Protein AF-A0A368QJ86-F1 (afdb_monomer)

Mean predicted aligned error: 19.95 Å

Radius of gyration: 38.9 Å; Cα contacts (8 Å, |Δi|>4): 236; chains: 1; bounding box: 86×41×150 Å

Sequence (289 aa):
METPPAAAPAPLPPPARPSTPSYTVECIFRDFTCRRAALIRALTTDEKAFSRKYNAGTESLYLYGNSDGNWELRPPKLLMPPGQPDPRMFGIKLVRGNMKHPKWLAYIATHCDAWLIRISFFLGANLGTQARSPIIKLATLARVGPLSWAATPAAPVPRPPAALRCLLLPRQHLSALINSLQTVHEAFVASDTYHRICHLEKMNVEIEDEDEGCGTEPTVCASCGNHYRRNGFWICCDECDRWFHGKCVKVTAAQAEHIGHYECPECCSDKKGHDYNVDPLLSVLYKRY

Nearest PDB structures (foldseek):
  5yc4-assembly1_A  TM=8.972E-01  e=1.045E-05  Arabidopsis thaliana
  1we9-assembly1_A  TM=7.773E-01  e=2.259E-05  Arabidopsis thaliana
  3kqi-assembly1_A  TM=7.789E-01  e=1.127E-03  Homo sapiens
  1wep-assembly1_A  TM=6.926E-01  e=8.099E-04  Mus musculus
  8f8z-assembly2_B  TM=8.605E-01  e=2.601E-02  Homo sapiens

Foldseek 3Di:
DDDDDDDDDDDDDDPDDPPDPPCALVNLLLLLVLLLQQLLCCLAVVVVVNVVVVVPDPDFWFWGRGSNSHIDIDDPPPDDDPPDDDPLLTGHTQDCPPDQPLRSSLVSLVVSQVNSVSSSVVSLVCQLVPPDDDDPPDPDPDDDDDDDDDDDPDDPDDDDPVSVVSSVVRVVVSVVSSVVDDGSSRSSCPGPRSVVSVVVSVVVVVVVVVVVPDPDDFQAAPQPRDGDDPPFDKDAAPPPRHIHTCVSQVHDPVLVVVDPHDHGPVRVVVPPPDDDDDDPPPPSPPDDD

Structure (mmCIF, N/CA/C/O backbone):
data_AF-A0A368QJ86-F1
#
_entry.id   AF-A0A368QJ86-F1
#
loop_
_atom_site.group_PDB
_atom_site.id
_atom_site.type_symbol
_atom_site.label_atom_id
_atom_site.label_alt_id
_atom_site.label_comp_id
_atom_site.label_asym_id
_atom_site.label_entity_id
_atom_site.label_seq_id
_atom_site.pdbx_PDB_ins_code
_atom_site.Cartn_x
_atom_site.Cartn_y
_atom_site.Cartn_z
_atom_site.occupancy
_atom_site.B_iso_or_equiv
_atom_site.auth_seq_id
_atom_site.auth_comp_id
_atom_site.auth_asym_id
_atom_site.auth_atom_id
_atom_site.pdbx_PDB_model_num
ATOM 1 N N . MET A 1 1 ? 18.772 -18.893 -84.368 1.00 48.44 1 MET A N 1
ATOM 2 C CA . MET A 1 1 ? 19.346 -18.198 -83.199 1.00 48.44 1 MET A CA 1
ATOM 3 C C . MET A 1 1 ? 18.292 -18.255 -82.112 1.00 48.44 1 MET A C 1
ATOM 5 O O . MET A 1 1 ? 17.333 -17.502 -82.185 1.00 48.44 1 MET A O 1
ATOM 9 N N . GLU A 1 2 ? 18.388 -19.233 -81.213 1.00 47.31 2 GLU A N 1
ATOM 10 C CA . GLU A 1 2 ? 17.454 -19.360 -80.089 1.00 47.31 2 GLU A CA 1
ATOM 11 C C . GLU A 1 2 ? 17.855 -18.391 -78.975 1.00 47.31 2 GLU A C 1
ATOM 13 O O . GLU A 1 2 ? 19.020 -18.313 -78.584 1.00 47.31 2 GLU A O 1
ATOM 18 N N . THR A 1 3 ? 16.887 -17.612 -78.507 1.00 60.03 3 THR A N 1
ATOM 19 C CA . THR A 1 3 ? 17.022 -16.661 -77.403 1.00 60.03 3 THR A CA 1
ATOM 20 C C . THR A 1 3 ? 17.114 -17.428 -76.079 1.00 60.03 3 THR A C 1
ATOM 22 O O . THR A 1 3 ? 16.287 -18.313 -75.849 1.00 60.03 3 THR A O 1
ATOM 25 N N . PRO A 1 4 ? 18.072 -17.121 -75.186 1.00 65.12 4 PRO A N 1
ATOM 26 C CA . PRO A 1 4 ? 18.185 -17.832 -73.918 1.00 65.12 4 PRO A CA 1
ATOM 27 C C . PRO A 1 4 ? 17.000 -17.505 -72.992 1.00 65.12 4 PRO A C 1
ATOM 29 O O . PRO A 1 4 ? 16.481 -16.383 -73.028 1.00 65.12 4 PRO A O 1
ATOM 32 N N . PRO A 1 5 ? 16.563 -18.461 -72.152 1.00 64.62 5 PRO A N 1
ATOM 33 C CA . PRO A 1 5 ? 15.441 -18.256 -71.246 1.00 64.62 5 PRO A CA 1
ATOM 34 C C . PRO A 1 5 ? 15.776 -17.209 -70.177 1.00 64.62 5 PRO A C 1
ATOM 36 O O . PRO A 1 5 ? 16.890 -17.157 -69.652 1.00 64.62 5 PRO A O 1
ATOM 39 N N . ALA A 1 6 ? 14.786 -16.375 -69.858 1.00 66.94 6 ALA A N 1
ATOM 40 C CA . ALA A 1 6 ? 14.898 -15.327 -68.853 1.00 66.94 6 ALA A CA 1
ATOM 41 C C . ALA A 1 6 ? 15.250 -15.915 -67.476 1.00 66.94 6 ALA A C 1
ATOM 43 O O . ALA A 1 6 ? 14.629 -16.876 -67.017 1.00 66.94 6 ALA A O 1
ATOM 44 N N . ALA A 1 7 ? 16.249 -15.321 -66.821 1.00 71.00 7 ALA A N 1
ATOM 45 C CA . ALA A 1 7 ? 16.686 -15.715 -65.489 1.00 71.00 7 ALA A CA 1
ATOM 46 C C . ALA A 1 7 ? 15.540 -15.578 -64.472 1.00 71.00 7 ALA A C 1
ATOM 48 O O . ALA A 1 7 ? 14.844 -14.561 -64.435 1.00 71.00 7 ALA A O 1
ATOM 49 N N . ALA A 1 8 ? 15.356 -16.608 -63.644 1.00 70.75 8 ALA A N 1
ATOM 50 C CA . ALA A 1 8 ? 14.354 -16.610 -62.586 1.00 70.75 8 ALA A CA 1
ATOM 51 C C . ALA A 1 8 ? 14.603 -15.458 -61.586 1.00 70.75 8 ALA A C 1
ATOM 53 O O . ALA A 1 8 ? 15.760 -15.172 -61.262 1.00 70.75 8 ALA A O 1
ATOM 54 N N . PRO A 1 9 ? 13.543 -14.799 -61.078 1.00 67.81 9 PRO A N 1
ATOM 55 C CA . PRO A 1 9 ? 13.686 -13.712 -60.120 1.00 67.81 9 PRO A CA 1
ATOM 56 C C . PRO A 1 9 ? 14.323 -14.214 -58.820 1.00 67.81 9 PRO A C 1
ATOM 58 O O . PRO A 1 9 ? 13.998 -15.294 -58.323 1.00 67.81 9 PRO A O 1
ATOM 61 N N . ALA A 1 10 ? 15.238 -13.414 -58.270 1.00 72.88 10 ALA A N 1
ATOM 62 C CA . ALA A 1 10 ? 15.927 -13.731 -57.026 1.00 72.88 10 ALA A CA 1
ATOM 63 C C . ALA A 1 10 ? 14.923 -13.921 -55.866 1.00 72.88 10 ALA A C 1
ATOM 65 O O . ALA A 1 10 ? 13.935 -13.183 -55.786 1.00 72.88 10 ALA A O 1
ATOM 66 N N . PRO A 1 11 ? 15.163 -14.883 -54.955 1.00 67.19 11 PRO A N 1
ATOM 67 C CA . PRO A 1 11 ? 14.294 -15.102 -53.807 1.00 67.19 11 PRO A CA 1
ATOM 68 C C . PRO A 1 11 ? 14.249 -13.853 -52.919 1.00 67.19 11 PRO A C 1
ATOM 70 O O . PRO A 1 11 ? 15.278 -13.237 -52.636 1.00 67.19 11 PRO A O 1
ATOM 73 N N . LEU A 1 12 ? 13.041 -13.485 -52.483 1.00 66.19 12 LEU A N 1
ATOM 74 C CA . LEU A 1 12 ? 12.817 -12.348 -51.591 1.00 66.19 12 LEU A CA 1
ATOM 75 C C . LEU A 1 12 ? 13.630 -12.515 -50.293 1.00 66.19 12 LEU A C 1
ATOM 77 O O . LEU A 1 12 ? 13.710 -13.630 -49.765 1.00 66.19 12 LEU A O 1
ATOM 81 N N . PRO A 1 13 ? 14.220 -11.430 -49.754 1.00 68.38 13 PRO A N 1
ATOM 82 C CA . PRO A 1 13 ? 14.947 -11.500 -48.496 1.00 68.38 13 PRO A CA 1
ATOM 83 C C . PRO A 1 13 ? 14.013 -11.973 -47.370 1.00 68.38 13 PRO A C 1
ATOM 85 O O . PRO A 1 13 ? 12.833 -11.606 -47.356 1.00 68.38 13 PRO A O 1
ATOM 88 N N . PRO A 1 14 ? 14.512 -12.782 -46.416 1.00 63.53 14 PRO A N 1
ATOM 89 C CA . PRO A 1 14 ? 13.700 -13.245 -45.300 1.00 63.53 14 PRO A CA 1
ATOM 90 C C . PRO A 1 14 ? 13.160 -12.044 -44.507 1.00 63.53 14 PRO A C 1
ATOM 92 O O . PRO A 1 14 ? 13.862 -11.034 -44.382 1.00 63.53 14 PRO A O 1
ATOM 95 N N . PRO A 1 15 ? 11.936 -12.134 -43.951 1.00 54.25 15 PRO A N 1
ATOM 96 C CA . PRO A 1 15 ? 11.368 -11.055 -43.156 1.00 54.25 15 PRO A CA 1
ATOM 97 C C . PRO A 1 15 ? 12.330 -10.693 -42.024 1.00 54.25 15 PRO A C 1
ATOM 99 O O . PRO A 1 15 ? 12.863 -11.574 -41.341 1.00 54.25 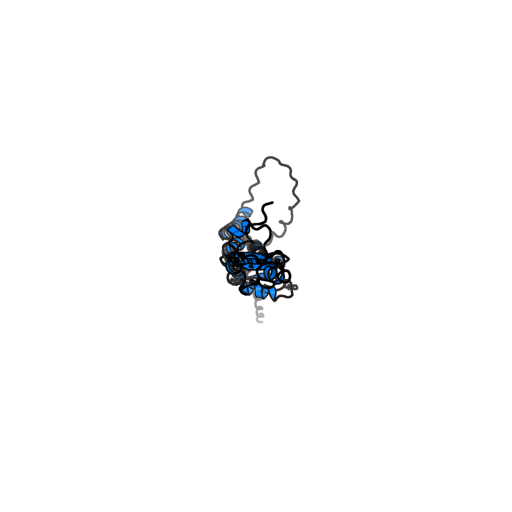15 PRO A O 1
ATOM 102 N N . ALA A 1 16 ? 12.568 -9.391 -41.841 1.00 50.41 16 ALA A N 1
ATOM 103 C CA . ALA A 1 16 ? 13.417 -8.894 -40.771 1.00 50.41 16 ALA A CA 1
ATOM 104 C C . ALA A 1 16 ? 12.939 -9.490 -39.440 1.00 50.41 16 ALA A C 1
ATOM 106 O O . ALA A 1 16 ? 11.775 -9.348 -39.061 1.00 50.41 16 ALA A O 1
ATOM 107 N N . ARG A 1 17 ? 13.838 -10.196 -38.744 1.00 46.44 17 ARG A N 1
ATOM 108 C CA . ARG A 1 17 ? 13.565 -10.731 -37.408 1.00 46.44 17 ARG A CA 1
ATOM 109 C C . ARG A 1 17 ? 13.079 -9.562 -36.536 1.00 46.44 17 ARG A C 1
ATOM 111 O O . ARG A 1 17 ? 13.789 -8.554 -36.501 1.00 46.44 17 ARG A O 1
ATOM 118 N N . PRO A 1 18 ? 11.925 -9.661 -35.845 1.00 41.81 18 PRO A N 1
ATOM 119 C CA . PRO A 1 18 ? 11.467 -8.592 -34.967 1.00 41.81 18 PRO A CA 1
ATOM 120 C C . PRO A 1 18 ? 12.593 -8.254 -33.992 1.00 41.81 18 PRO A C 1
ATOM 122 O O . PRO A 1 18 ? 13.136 -9.142 -33.324 1.00 41.81 18 PRO A O 1
ATOM 125 N N . SER A 1 19 ? 13.005 -6.986 -33.983 1.00 46.75 19 SER A N 1
ATOM 126 C CA . SER A 1 19 ? 14.033 -6.496 -33.079 1.00 46.75 19 SER A CA 1
ATOM 127 C C . SER A 1 19 ? 13.563 -6.775 -31.657 1.00 46.75 19 SER A C 1
ATOM 129 O O . SER A 1 19 ? 12.514 -6.304 -31.221 1.00 46.75 19 SER A O 1
ATOM 131 N N . THR A 1 20 ? 14.312 -7.598 -30.925 1.00 47.22 20 THR A N 1
ATOM 132 C CA . THR A 1 20 ? 14.093 -7.747 -29.487 1.00 47.22 20 THR A CA 1
ATOM 133 C C . THR A 1 20 ? 14.179 -6.352 -28.871 1.00 47.22 20 THR A C 1
ATOM 135 O O . THR A 1 20 ? 15.212 -5.704 -29.079 1.00 47.22 20 THR A O 1
ATOM 138 N N . PRO A 1 21 ? 13.145 -5.866 -28.157 1.00 52.09 21 PRO A N 1
ATOM 139 C CA . PRO A 1 21 ? 13.192 -4.544 -27.555 1.00 52.09 21 PRO A CA 1
ATOM 140 C C . PRO A 1 21 ? 14.415 -4.480 -26.641 1.00 52.09 21 PRO A C 1
ATOM 142 O O . PRO A 1 21 ? 14.569 -5.279 -25.715 1.00 52.09 21 PRO A O 1
ATOM 145 N N . SER A 1 22 ? 15.341 -3.576 -26.948 1.00 57.53 22 SER A N 1
ATOM 146 C CA . SER A 1 22 ? 16.513 -3.350 -26.117 1.00 57.53 22 SER A CA 1
ATOM 147 C C . SER A 1 22 ? 16.065 -2.589 -24.875 1.00 57.53 22 SER A C 1
ATOM 149 O O . SER A 1 22 ? 15.887 -1.374 -24.918 1.00 57.53 22 SER A O 1
ATOM 151 N N . TYR A 1 23 ? 15.850 -3.298 -23.771 1.00 71.44 23 TYR A N 1
ATOM 152 C CA . TYR A 1 23 ? 15.621 -2.660 -22.481 1.00 71.44 23 TYR A CA 1
ATOM 153 C C . TYR A 1 23 ? 16.909 -1.949 -22.050 1.00 71.44 23 TYR A C 1
ATOM 155 O O . TYR A 1 23 ? 17.906 -2.606 -21.750 1.00 71.44 23 TYR A O 1
ATOM 163 N N . THR A 1 24 ? 16.911 -0.615 -22.068 1.00 86.38 24 THR A N 1
ATOM 164 C CA . THR A 1 24 ? 17.993 0.193 -21.484 1.00 86.38 24 THR A CA 1
ATOM 165 C C . THR A 1 24 ? 17.772 0.368 -19.981 1.00 86.38 24 THR A C 1
ATOM 167 O O . THR A 1 24 ? 16.683 0.085 -19.468 1.00 86.38 24 THR A O 1
ATOM 170 N N . VAL A 1 25 ? 18.795 0.846 -19.265 1.00 86.94 25 VAL A N 1
ATOM 171 C CA . VAL A 1 25 ? 18.687 1.150 -17.827 1.00 86.94 25 VAL A CA 1
ATOM 172 C C . VAL A 1 25 ? 17.557 2.151 -17.577 1.00 86.94 25 VAL A C 1
ATOM 174 O O . VAL A 1 25 ? 16.749 1.956 -16.675 1.00 86.94 25 VAL A O 1
ATOM 177 N N . GLU A 1 26 ? 17.440 3.166 -18.430 1.00 89.00 26 GLU A N 1
ATOM 178 C CA . GLU A 1 26 ? 16.446 4.235 -18.343 1.00 89.00 26 GLU A CA 1
ATOM 179 C C . GLU A 1 26 ? 15.031 3.703 -18.595 1.00 89.00 26 GLU A C 1
ATOM 181 O O . GLU A 1 26 ? 14.098 4.066 -17.880 1.00 89.00 26 GLU A O 1
ATOM 186 N N . CYS A 1 27 ? 14.856 2.805 -19.573 1.00 89.19 27 CYS A N 1
ATOM 187 C CA . CYS A 1 27 ? 13.560 2.175 -19.825 1.00 89.19 27 CYS A CA 1
ATOM 188 C C . CYS A 1 27 ? 13.097 1.324 -18.637 1.00 89.19 27 CYS A C 1
ATOM 190 O O . CYS A 1 27 ? 11.925 1.392 -18.268 1.00 89.19 27 CYS A O 1
ATOM 192 N N . ILE A 1 28 ? 14.002 0.549 -18.029 1.00 88.62 28 ILE A N 1
ATOM 193 C CA . ILE A 1 28 ? 13.683 -0.294 -16.867 1.00 88.62 28 ILE A CA 1
ATOM 194 C C . ILE A 1 28 ? 13.404 0.567 -15.638 1.00 88.62 28 ILE A C 1
ATOM 196 O O . ILE A 1 28 ? 12.467 0.291 -14.894 1.00 88.62 28 ILE A O 1
ATOM 200 N N . PHE A 1 29 ? 14.187 1.625 -15.432 1.00 92.00 29 PHE A N 1
ATOM 201 C CA . PHE A 1 29 ? 13.962 2.545 -14.327 1.00 92.00 29 PHE A CA 1
ATOM 202 C C . PHE A 1 29 ? 12.627 3.288 -14.468 1.00 92.00 29 PHE A C 1
ATOM 204 O O . PHE A 1 29 ? 11.893 3.410 -13.493 1.00 92.00 29 PHE A O 1
ATOM 211 N N . ARG A 1 30 ? 12.250 3.708 -15.681 1.00 91.69 30 ARG A N 1
ATOM 212 C CA . ARG A 1 30 ? 10.929 4.301 -15.941 1.00 91.69 30 ARG A CA 1
ATOM 213 C C . AR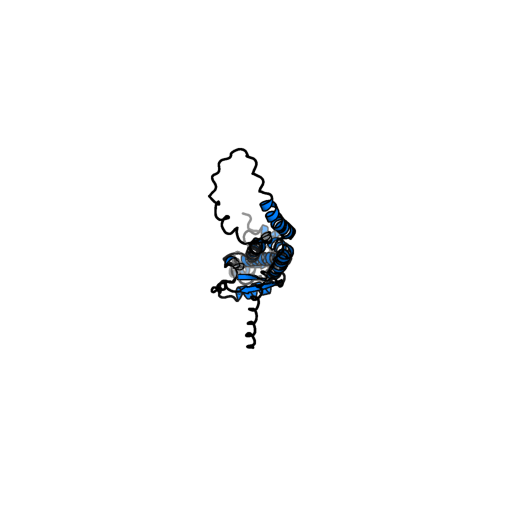G A 1 30 ? 9.786 3.316 -15.680 1.00 91.69 30 ARG A C 1
ATOM 215 O O . ARG A 1 30 ? 8.783 3.690 -15.086 1.00 91.69 30 ARG A O 1
ATOM 222 N N . ASP A 1 31 ? 9.933 2.059 -16.093 1.00 90.88 31 ASP A N 1
ATOM 223 C CA . ASP A 1 31 ? 8.950 1.015 -15.776 1.00 90.88 31 ASP A CA 1
ATOM 224 C C . ASP A 1 31 ? 8.827 0.815 -14.253 1.00 90.88 31 ASP A C 1
ATOM 226 O O . ASP A 1 31 ? 7.716 0.811 -13.719 1.00 90.88 31 ASP A O 1
ATOM 230 N N . PHE A 1 32 ? 9.955 0.767 -13.534 1.00 92.38 32 PHE A N 1
ATOM 231 C CA . PHE A 1 32 ? 9.982 0.696 -12.071 1.00 92.38 32 PHE A CA 1
ATOM 232 C C . PHE A 1 32 ? 9.229 1.862 -11.424 1.00 92.38 32 PHE A C 1
ATOM 234 O O . PHE A 1 32 ? 8.390 1.634 -10.553 1.00 92.38 32 PHE A O 1
ATOM 241 N N . THR A 1 33 ? 9.484 3.105 -11.845 1.00 94.75 33 THR A N 1
ATOM 242 C CA . THR A 1 33 ? 8.850 4.284 -11.237 1.00 94.75 33 THR A CA 1
ATOM 243 C C . THR A 1 33 ? 7.346 4.327 -11.483 1.00 94.75 33 THR A C 1
ATOM 245 O O . THR A 1 33 ? 6.597 4.606 -10.544 1.00 94.75 33 THR A O 1
ATOM 248 N N . CYS A 1 34 ? 6.883 3.982 -12.687 1.00 93.81 34 CYS A N 1
ATOM 249 C CA . CYS A 1 34 ? 5.456 3.900 -12.996 1.00 93.81 34 CYS A CA 1
ATOM 250 C C . CYS A 1 34 ? 4.751 2.835 -12.143 1.00 93.81 34 CYS A C 1
ATOM 252 O O . CYS A 1 34 ? 3.734 3.125 -11.507 1.00 93.81 34 CYS A O 1
ATOM 254 N N . ARG A 1 35 ? 5.313 1.623 -12.054 1.00 95.00 35 ARG A N 1
ATOM 255 C CA . ARG A 1 35 ? 4.741 0.548 -11.225 1.00 95.00 35 ARG A CA 1
ATOM 256 C C . ARG A 1 35 ? 4.758 0.902 -9.742 1.00 95.00 35 ARG A C 1
ATOM 258 O O . ARG A 1 35 ? 3.766 0.683 -9.050 1.00 95.00 35 ARG A O 1
ATOM 265 N N . ARG A 1 36 ? 5.856 1.487 -9.257 1.00 96.31 36 ARG A N 1
ATOM 266 C CA . ARG A 1 36 ? 5.989 1.977 -7.880 1.00 96.31 36 ARG A CA 1
ATOM 267 C C . ARG A 1 36 ? 4.905 3.001 -7.554 1.00 96.31 36 ARG A C 1
ATOM 269 O O . ARG A 1 36 ? 4.233 2.865 -6.537 1.00 96.31 36 ARG A O 1
ATOM 276 N N . ALA A 1 37 ? 4.693 3.986 -8.426 1.00 96.62 37 ALA A N 1
ATOM 277 C CA . ALA A 1 37 ? 3.653 4.995 -8.243 1.00 96.62 37 ALA A CA 1
ATOM 278 C C . ALA A 1 37 ? 2.246 4.374 -8.203 1.00 96.62 37 ALA A C 1
ATOM 280 O O . ALA A 1 37 ? 1.437 4.750 -7.357 1.00 96.62 37 ALA A O 1
ATOM 281 N N . ALA A 1 38 ? 1.969 3.387 -9.061 1.00 96.19 38 ALA A N 1
ATOM 282 C CA . ALA A 1 38 ? 0.699 2.664 -9.062 1.00 96.19 38 ALA A CA 1
ATOM 283 C C . ALA A 1 38 ? 0.422 1.961 -7.723 1.00 96.19 38 ALA A C 1
ATOM 285 O O . ALA A 1 38 ? -0.682 2.057 -7.190 1.00 96.19 38 ALA A O 1
ATOM 286 N N . LEU A 1 39 ? 1.430 1.277 -7.172 1.00 96.69 39 LEU A N 1
ATOM 287 C CA . LEU A 1 39 ? 1.313 0.540 -5.911 1.00 96.69 39 LEU A CA 1
ATOM 288 C C . LEU A 1 39 ? 1.179 1.479 -4.710 1.00 96.69 39 LEU A C 1
ATOM 290 O O . LEU A 1 39 ? 0.334 1.242 -3.850 1.00 96.69 39 LEU A O 1
ATOM 294 N N . ILE A 1 40 ? 1.946 2.575 -4.675 1.00 97.06 40 ILE A N 1
ATOM 295 C CA . ILE A 1 40 ? 1.797 3.604 -3.634 1.00 97.06 40 ILE A CA 1
ATOM 296 C C . ILE A 1 40 ? 0.379 4.172 -3.667 1.00 97.06 40 ILE A C 1
ATOM 298 O O . ILE A 1 40 ? -0.272 4.236 -2.628 1.00 97.06 40 ILE A O 1
ATOM 302 N N . ARG A 1 41 ? -0.136 4.524 -4.852 1.00 97.06 41 ARG A N 1
ATOM 303 C CA . ARG A 1 41 ? -1.512 5.015 -5.010 1.00 97.06 41 ARG A CA 1
ATOM 304 C C . ARG A 1 41 ? -2.549 4.005 -4.526 1.00 97.06 41 ARG A C 1
ATOM 306 O O . ARG A 1 41 ? -3.457 4.401 -3.804 1.00 97.06 41 ARG A O 1
ATOM 313 N N . ALA A 1 42 ? -2.396 2.725 -4.870 1.00 97.00 42 ALA A N 1
ATOM 314 C CA . ALA A 1 42 ? -3.303 1.658 -4.441 1.00 97.00 42 ALA A CA 1
ATOM 315 C C . ALA A 1 42 ? -3.428 1.570 -2.911 1.00 97.00 42 ALA A C 1
ATOM 317 O O . ALA A 1 42 ? -4.527 1.390 -2.391 1.00 97.00 42 ALA A O 1
ATOM 318 N N . LEU A 1 43 ? -2.304 1.713 -2.200 1.00 96.62 43 LEU A N 1
ATOM 319 C CA . LEU A 1 43 ? -2.239 1.603 -0.741 1.00 96.62 43 LEU A CA 1
ATOM 320 C C . LEU A 1 43 ? -2.548 2.921 -0.013 1.00 96.62 43 LEU A C 1
ATOM 322 O O . LEU A 1 43 ? -2.799 2.900 1.186 1.00 96.62 43 LEU A O 1
ATOM 326 N N . THR A 1 44 ? -2.531 4.061 -0.709 1.00 96.19 44 THR A N 1
ATOM 327 C CA . THR A 1 44 ? -2.747 5.389 -0.113 1.00 96.19 44 THR A CA 1
ATOM 328 C C . THR A 1 44 ? -4.017 6.042 -0.658 1.00 96.19 44 THR A C 1
ATOM 330 O O . THR A 1 44 ? -5.103 5.829 -0.124 1.00 96.19 44 THR A O 1
ATOM 333 N N . THR A 1 45 ? -3.910 6.808 -1.744 1.00 96.06 45 THR A N 1
ATOM 334 C CA . THR A 1 45 ? -5.010 7.569 -2.352 1.00 96.06 45 THR A CA 1
ATOM 335 C C . THR A 1 45 ? -6.234 6.702 -2.643 1.00 96.06 45 THR A C 1
ATOM 337 O O . THR A 1 45 ? -7.360 7.092 -2.338 1.00 96.06 45 THR A O 1
ATOM 340 N N . ASP A 1 46 ? -6.009 5.503 -3.178 1.00 96.44 46 ASP A N 1
ATOM 341 C CA . ASP A 1 46 ? -7.060 4.595 -3.624 1.00 96.44 46 ASP A CA 1
ATOM 342 C C . ASP A 1 46 ? -7.374 3.493 -2.591 1.00 96.44 46 ASP A C 1
ATOM 344 O O . ASP A 1 46 ? -8.077 2.535 -2.920 1.00 96.44 46 ASP A O 1
ATOM 348 N N . GLU A 1 47 ? -6.920 3.625 -1.337 1.00 94.62 47 GLU A N 1
ATOM 349 C CA . GLU A 1 47 ? -7.032 2.586 -0.297 1.00 94.62 47 GLU A CA 1
ATOM 350 C C . GLU A 1 47 ? -8.468 2.075 -0.124 1.00 94.62 47 GLU A C 1
ATOM 352 O O . GLU A 1 47 ? -8.713 0.873 -0.159 1.00 94.62 47 GLU A O 1
ATOM 357 N N . LYS A 1 48 ? -9.461 2.968 -0.057 1.00 93.12 48 LYS A N 1
ATOM 358 C CA . LYS A 1 48 ? -10.872 2.562 0.063 1.00 93.12 48 LYS A CA 1
ATOM 359 C C . LYS A 1 48 ? -11.359 1.762 -1.150 1.00 93.12 48 LYS A C 1
ATOM 361 O O . LYS A 1 48 ? -12.221 0.892 -1.028 1.00 93.12 48 LYS A O 1
ATOM 366 N N . ALA A 1 49 ? -10.873 2.080 -2.351 1.00 94.56 49 ALA A N 1
ATOM 367 C CA . ALA A 1 49 ? -11.217 1.339 -3.563 1.00 94.56 49 ALA A CA 1
ATOM 368 C C . ALA A 1 49 ? -10.507 -0.020 -3.601 1.00 94.56 49 ALA A C 1
ATOM 370 O O . ALA A 1 49 ? -11.126 -1.013 -3.984 1.00 94.56 49 ALA A O 1
ATOM 371 N N . PHE A 1 50 ? -9.247 -0.070 -3.166 1.00 94.25 50 PHE A N 1
ATOM 372 C CA . PHE A 1 50 ? -8.483 -1.298 -2.981 1.00 94.25 50 PHE A CA 1
ATOM 373 C C . PHE A 1 50 ? -9.173 -2.235 -1.979 1.00 94.25 50 PHE A C 1
ATOM 375 O O . PHE A 1 50 ? -9.495 -3.367 -2.338 1.00 94.25 50 PHE A O 1
ATOM 382 N N . SER A 1 51 ? -9.516 -1.741 -0.787 1.00 91.25 51 SER A N 1
ATOM 383 C CA . SER A 1 51 ? -10.192 -2.497 0.274 1.00 91.25 51 SER A CA 1
ATOM 384 C C . SER A 1 51 ? -11.556 -3.033 -0.175 1.00 91.25 51 SER A C 1
ATOM 386 O O . SER A 1 51 ? -11.857 -4.206 0.035 1.00 91.25 51 SER A O 1
ATOM 388 N N . ARG A 1 52 ? -12.360 -2.227 -0.888 1.00 92.44 52 ARG A N 1
ATOM 389 C CA . ARG A 1 52 ? -13.638 -2.688 -1.466 1.00 92.44 52 ARG A CA 1
ATOM 390 C C . ARG A 1 52 ? -13.453 -3.815 -2.481 1.00 92.44 52 ARG A C 1
ATOM 392 O O . ARG A 1 52 ? -14.173 -4.804 -2.416 1.00 92.44 52 ARG A O 1
ATOM 399 N N . LYS A 1 53 ? -12.501 -3.681 -3.411 1.00 90.56 53 LYS A N 1
ATOM 400 C CA . LYS A 1 53 ? -12.229 -4.721 -4.418 1.00 90.56 53 LYS A CA 1
ATOM 401 C C . LYS A 1 53 ? -11.677 -5.999 -3.788 1.00 90.56 53 LYS A C 1
ATOM 403 O O . LYS A 1 53 ? -12.031 -7.081 -4.236 1.00 90.56 53 LYS A O 1
ATOM 408 N N . TYR A 1 54 ? -10.834 -5.872 -2.764 1.00 89.12 54 TYR A N 1
ATOM 409 C CA . TYR A 1 54 ? -10.304 -7.012 -2.023 1.00 89.12 54 TYR A CA 1
ATOM 410 C C . TYR A 1 54 ? -11.420 -7.776 -1.298 1.00 89.12 54 TYR A C 1
ATOM 412 O O . TYR A 1 54 ? -11.533 -8.984 -1.470 1.00 89.12 54 TYR A O 1
ATOM 420 N N . ASN A 1 55 ? -12.288 -7.065 -0.571 1.00 86.56 55 ASN A N 1
ATOM 421 C CA . ASN A 1 55 ? -13.393 -7.670 0.180 1.00 86.56 55 ASN A CA 1
ATOM 422 C C . ASN A 1 55 ? -14.501 -8.247 -0.719 1.00 86.56 55 ASN A C 1
ATOM 424 O O . ASN A 1 55 ? -15.254 -9.107 -0.279 1.00 86.56 55 ASN A O 1
ATOM 428 N N . ALA A 1 56 ? -14.613 -7.782 -1.967 1.00 85.94 56 ALA A N 1
ATOM 429 C CA . ALA A 1 56 ? -15.543 -8.338 -2.950 1.00 85.94 56 ALA A CA 1
ATOM 430 C C . ALA A 1 56 ? -15.036 -9.642 -3.601 1.00 85.94 56 ALA A C 1
ATOM 432 O O . ALA A 1 56 ? -15.798 -10.310 -4.297 1.00 85.94 56 ALA A O 1
ATOM 433 N N . GLY A 1 57 ? -13.755 -9.989 -3.433 1.00 75.19 57 GLY A N 1
ATOM 434 C CA . GLY A 1 57 ? -13.161 -11.178 -4.033 1.00 75.19 57 GLY A CA 1
ATOM 435 C C . GLY A 1 57 ? -13.509 -12.453 -3.270 1.00 75.19 57 GLY A C 1
ATOM 436 O O . GLY A 1 57 ? -13.277 -12.543 -2.070 1.00 75.19 57 GLY A O 1
ATOM 437 N N . THR A 1 58 ? -14.001 -13.467 -3.979 1.00 67.62 58 THR A N 1
ATOM 438 C CA . THR A 1 58 ? -14.250 -14.810 -3.424 1.00 67.62 58 THR A CA 1
ATOM 439 C C . THR A 1 58 ? -13.018 -15.721 -3.485 1.00 67.62 58 THR A C 1
ATOM 441 O O . THR A 1 58 ? -12.990 -16.767 -2.845 1.00 67.62 58 THR A O 1
ATOM 444 N N . GLU A 1 59 ? -11.990 -15.335 -4.248 1.00 79.88 59 GLU A N 1
ATOM 445 C CA . GLU A 1 59 ? -10.778 -16.124 -4.500 1.00 79.88 59 GLU A CA 1
ATOM 446 C C . GLU A 1 59 ? -9.498 -15.401 -4.045 1.00 79.88 59 GLU A C 1
ATOM 448 O O . GLU A 1 59 ? -9.500 -14.213 -3.724 1.00 79.88 59 GLU A O 1
ATOM 453 N N . SER A 1 60 ? -8.365 -16.116 -4.045 1.00 83.25 60 SER A N 1
ATOM 454 C CA . SER A 1 60 ? -7.048 -15.529 -3.752 1.00 83.25 60 SER A CA 1
ATOM 455 C C . SER A 1 60 ? -6.664 -14.476 -4.797 1.00 83.25 60 SER A C 1
ATOM 457 O O . SER A 1 60 ? -6.280 -14.806 -5.920 1.00 83.25 60 SER A O 1
ATOM 459 N N . LEU A 1 61 ? -6.721 -13.203 -4.407 1.00 87.81 61 LEU A N 1
ATOM 460 C CA . LEU A 1 61 ? -6.367 -12.071 -5.260 1.00 87.81 61 LEU A CA 1
ATOM 461 C C . LEU A 1 61 ? -4.873 -11.738 -5.203 1.00 87.81 61 LEU A C 1
ATOM 463 O O . LEU A 1 61 ? -4.203 -11.898 -4.180 1.00 87.81 61 LEU A O 1
ATOM 467 N N . TYR A 1 62 ? -4.368 -11.226 -6.321 1.00 90.12 62 TYR A N 1
ATOM 468 C CA . TYR A 1 62 ? -3.009 -10.728 -6.476 1.00 90.12 62 TYR A CA 1
ATOM 469 C C . TYR A 1 62 ? -3.056 -9.260 -6.898 1.00 90.12 62 TYR A C 1
ATOM 471 O O . TYR A 1 62 ? -3.834 -8.892 -7.780 1.00 90.12 62 TYR A O 1
ATOM 479 N N . LEU A 1 63 ? -2.218 -8.433 -6.275 1.00 91.94 63 LEU A N 1
ATOM 480 C CA . LEU A 1 63 ? -2.031 -7.027 -6.621 1.00 91.94 63 LEU A CA 1
ATOM 481 C C . LEU A 1 63 ? -0.934 -6.876 -7.676 1.00 91.94 63 LEU A C 1
ATOM 483 O O . LEU A 1 63 ? 0.160 -7.420 -7.526 1.00 91.94 63 LEU A O 1
ATOM 487 N N . TYR A 1 64 ? -1.218 -6.096 -8.714 1.00 90.75 64 TYR A N 1
ATOM 488 C CA . TYR A 1 64 ? -0.278 -5.774 -9.782 1.00 90.75 64 TYR A CA 1
ATOM 489 C C . TYR A 1 64 ? -0.163 -4.261 -9.957 1.00 90.75 64 TYR A C 1
ATOM 491 O O . TYR A 1 64 ? -1.172 -3.556 -9.992 1.00 90.75 64 TYR A O 1
ATOM 499 N N . GLY A 1 65 ? 1.070 -3.776 -10.112 1.00 90.94 65 GLY A N 1
ATOM 500 C CA . GLY A 1 65 ? 1.365 -2.443 -10.638 1.00 90.94 65 GLY A CA 1
ATOM 501 C C . GLY A 1 65 ? 1.736 -2.530 -12.118 1.00 90.94 65 GLY A C 1
ATOM 502 O O . GLY A 1 65 ? 2.669 -3.250 -12.482 1.00 90.94 65 GLY A O 1
ATOM 503 N N . ASN A 1 66 ? 1.025 -1.806 -12.976 1.00 87.56 66 ASN A N 1
ATOM 504 C CA . ASN A 1 66 ? 1.241 -1.801 -14.421 1.00 87.56 66 ASN A CA 1
ATOM 505 C C . ASN A 1 66 ? 2.258 -0.724 -14.828 1.00 87.56 66 ASN A C 1
ATOM 507 O O . ASN A 1 66 ? 2.432 0.282 -14.138 1.00 87.56 66 ASN A O 1
ATOM 511 N N . SER A 1 67 ? 2.904 -0.919 -15.979 1.00 85.25 67 SER A N 1
ATOM 512 C CA . SER A 1 67 ? 3.828 0.054 -16.585 1.00 85.25 67 SER A CA 1
ATOM 513 C C . SER A 1 67 ? 3.163 1.396 -16.899 1.00 85.25 67 SER A C 1
ATOM 515 O O . SER A 1 67 ? 3.841 2.412 -16.964 1.00 85.25 67 SER A O 1
ATOM 517 N N . ASP A 1 68 ? 1.836 1.411 -17.038 1.00 86.12 68 ASP A N 1
ATOM 518 C CA . ASP A 1 68 ? 1.049 2.617 -17.322 1.00 86.12 68 ASP A CA 1
ATOM 519 C C . ASP A 1 68 ? 0.752 3.447 -16.059 1.00 86.12 68 ASP A C 1
ATOM 521 O O . ASP A 1 68 ? 0.031 4.439 -16.117 1.00 86.12 68 ASP A O 1
ATOM 525 N N . GLY A 1 69 ? 1.248 3.027 -14.888 1.00 87.81 69 GLY A N 1
ATOM 526 C CA . GLY A 1 69 ? 0.984 3.706 -13.614 1.00 87.81 69 GLY A CA 1
ATOM 527 C C . GLY A 1 69 ? -0.379 3.385 -12.989 1.00 87.81 69 GLY A C 1
ATOM 528 O O . GLY A 1 69 ? -0.768 4.008 -11.999 1.00 87.81 69 GLY A O 1
ATOM 529 N N . ASN A 1 70 ? -1.096 2.399 -13.535 1.00 92.44 70 ASN A N 1
ATOM 530 C CA . ASN A 1 70 ? -2.342 1.868 -12.982 1.00 92.44 70 ASN A CA 1
ATOM 531 C C . ASN A 1 70 ? -2.106 0.598 -12.160 1.00 92.44 70 ASN A C 1
ATOM 533 O O . ASN A 1 70 ? -1.145 -0.132 -12.394 1.00 92.44 70 ASN A O 1
ATOM 537 N N . TRP A 1 71 ? -2.999 0.321 -11.212 1.00 94.31 71 TRP A N 1
ATOM 538 C CA . TRP A 1 71 ? -2.969 -0.887 -10.390 1.00 94.31 71 TRP A CA 1
ATOM 539 C C . TRP A 1 71 ? -4.221 -1.736 -10.617 1.00 94.31 71 TRP A C 1
ATOM 541 O O . TRP A 1 71 ? -5.293 -1.225 -10.950 1.00 94.31 71 TRP A O 1
ATOM 551 N N . GLU A 1 72 ? -4.098 -3.045 -10.421 1.00 91.12 72 GLU A N 1
ATOM 552 C CA . GLU A 1 72 ? -5.209 -3.982 -10.581 1.00 91.12 72 GLU A CA 1
ATOM 553 C C . GLU A 1 72 ? -5.139 -5.139 -9.581 1.00 91.12 72 GLU A C 1
ATOM 555 O O . GLU A 1 72 ? -4.057 -5.575 -9.186 1.00 91.12 72 GLU A O 1
ATOM 560 N N . LEU A 1 73 ? -6.316 -5.641 -9.193 1.00 90.50 73 LEU A N 1
ATOM 561 C CA . LEU A 1 73 ? -6.470 -6.890 -8.453 1.00 90.50 73 LEU A CA 1
ATOM 562 C C . LEU A 1 73 ? -7.021 -7.943 -9.396 1.00 90.50 73 LEU A C 1
ATOM 564 O O . LEU A 1 73 ? -8.076 -7.735 -10.000 1.00 90.50 73 LEU A O 1
ATOM 568 N N . ARG A 1 74 ? -6.311 -9.058 -9.537 1.00 84.75 74 ARG A N 1
ATOM 569 C CA . ARG A 1 74 ? -6.748 -10.184 -10.365 1.00 84.75 74 ARG A CA 1
ATOM 570 C C . ARG A 1 74 ? -6.381 -11.509 -9.699 1.00 84.75 74 ARG A C 1
ATOM 572 O O . ARG A 1 74 ? -5.354 -11.564 -9.018 1.00 84.75 74 ARG A O 1
ATOM 579 N N . PRO A 1 75 ? -7.175 -12.576 -9.888 1.00 80.06 75 PRO A N 1
ATOM 580 C CA . PRO A 1 75 ? -6.746 -13.921 -9.524 1.00 80.06 75 PRO A CA 1
ATOM 581 C C . PRO A 1 75 ? -5.505 -14.322 -10.345 1.00 80.06 75 PRO A C 1
ATOM 583 O O . PRO A 1 75 ? -5.241 -13.738 -11.408 1.00 80.06 75 PRO A O 1
ATOM 586 N N . PRO A 1 76 ? -4.708 -15.297 -9.877 1.00 71.75 76 PRO A N 1
ATOM 587 C CA . PRO A 1 76 ? -3.569 -15.782 -10.639 1.00 71.75 76 PRO A CA 1
ATOM 588 C C . PRO A 1 76 ? -4.080 -16.413 -11.938 1.00 71.75 76 PRO A C 1
ATOM 590 O O . PRO A 1 76 ? -4.947 -17.285 -11.921 1.00 71.75 76 PRO A O 1
ATOM 593 N N . LYS A 1 77 ? -3.550 -15.986 -13.089 1.00 62.69 77 LYS A N 1
ATOM 594 C CA . LYS A 1 77 ? -3.864 -16.641 -14.364 1.00 62.69 77 LYS A CA 1
ATOM 595 C C . LYS A 1 77 ? -3.210 -18.027 -14.367 1.00 62.69 77 LYS A C 1
ATOM 597 O O . LYS A 1 77 ? -2.021 -18.145 -14.640 1.00 62.69 77 LYS A O 1
ATOM 602 N N . LEU A 1 78 ? -3.991 -19.056 -14.032 1.00 55.22 78 LEU A N 1
ATOM 603 C CA . LEU A 1 78 ? -3.565 -20.463 -13.939 1.00 55.22 78 LEU A CA 1
ATOM 604 C C . LEU A 1 78 ? -3.139 -21.080 -15.285 1.00 55.22 78 LEU A C 1
ATOM 606 O O . LEU A 1 78 ? -2.476 -22.110 -15.296 1.00 55.22 78 LEU A O 1
ATOM 610 N N . LEU A 1 79 ? -3.469 -20.451 -16.416 1.00 49.53 79 LEU A N 1
ATOM 611 C CA . LEU A 1 79 ? -3.106 -20.917 -17.756 1.00 49.53 79 LEU A CA 1
ATOM 612 C C . LEU A 1 79 ? -2.310 -19.828 -18.477 1.00 49.53 79 LEU A C 1
ATOM 614 O O . LEU A 1 79 ? -2.882 -18.879 -19.012 1.00 49.53 79 LEU A O 1
ATOM 618 N N . MET A 1 80 ? -0.982 -19.950 -18.470 1.00 53.97 80 MET A N 1
ATOM 619 C CA . MET A 1 80 ? -0.125 -19.125 -19.322 1.00 53.97 80 MET A CA 1
ATOM 620 C C . MET A 1 80 ? 0.091 -19.842 -20.663 1.00 53.97 80 MET A C 1
ATOM 622 O O . MET A 1 80 ? 0.544 -20.989 -20.660 1.00 53.97 80 MET A O 1
ATOM 626 N N . PRO A 1 81 ? -0.200 -19.207 -21.812 1.00 50.66 81 PRO A N 1
ATOM 627 C CA . PRO A 1 81 ? 0.231 -19.704 -23.112 1.00 50.66 81 PRO A CA 1
ATOM 628 C C . PRO A 1 81 ? 1.764 -19.828 -23.162 1.00 50.66 81 PRO A C 1
ATOM 630 O O . PRO A 1 81 ? 2.464 -18.985 -22.586 1.00 50.66 81 PRO A O 1
ATOM 633 N N . PRO A 1 82 ? 2.316 -20.830 -23.867 1.00 42.19 82 PRO A N 1
ATOM 634 C CA . PRO A 1 82 ? 3.759 -20.956 -24.037 1.00 42.19 82 PRO A CA 1
ATOM 635 C C . PRO A 1 82 ? 4.330 -19.692 -24.700 1.00 42.19 82 PRO A C 1
ATOM 637 O O . PRO A 1 82 ? 3.915 -19.312 -25.792 1.00 42.19 82 PRO A O 1
ATOM 640 N N . GLY A 1 83 ? 5.274 -19.028 -24.022 1.00 52.88 83 GLY A N 1
ATOM 641 C CA . GLY A 1 83 ? 5.933 -17.803 -24.498 1.00 52.88 83 GLY A CA 1
ATOM 642 C C . GLY A 1 83 ? 5.609 -16.518 -23.722 1.00 52.88 83 GLY A C 1
ATOM 643 O O . GLY A 1 83 ? 6.226 -15.490 -23.997 1.00 52.88 83 GLY A O 1
ATOM 644 N N . GLN A 1 84 ? 4.697 -16.550 -22.743 1.00 45.88 84 GLN A N 1
ATOM 645 C CA . GLN A 1 84 ? 4.491 -15.436 -21.806 1.00 45.88 84 GLN A CA 1
ATOM 646 C C . GLN A 1 84 ? 5.492 -15.459 -20.633 1.00 45.88 84 GLN A C 1
ATOM 648 O O . GLN A 1 84 ? 6.066 -16.512 -20.342 1.00 45.88 84 GLN A O 1
ATOM 653 N N . PRO A 1 85 ? 5.754 -14.303 -19.984 1.00 47.59 85 PRO A N 1
ATOM 654 C CA . PRO A 1 85 ? 6.818 -14.191 -18.994 1.00 47.59 85 PRO A CA 1
ATOM 655 C C . PRO A 1 85 ? 6.585 -15.103 -17.784 1.00 47.59 85 PRO A C 1
ATOM 657 O O . PRO A 1 85 ? 5.448 -15.359 -17.399 1.00 47.59 85 PRO A O 1
ATOM 660 N N . ASP A 1 86 ? 7.701 -15.576 -17.222 1.00 50.03 86 ASP A N 1
ATOM 661 C CA . ASP A 1 86 ? 7.813 -16.570 -16.148 1.00 50.03 86 ASP A CA 1
ATOM 662 C C . ASP A 1 86 ? 6.740 -16.375 -15.046 1.00 50.03 86 ASP A C 1
ATOM 664 O O . ASP A 1 86 ? 6.535 -15.232 -14.624 1.00 50.03 86 ASP A O 1
ATOM 668 N N . PRO A 1 87 ? 6.107 -17.445 -14.508 1.00 47.62 87 PRO A N 1
ATOM 669 C CA . PRO A 1 87 ? 5.268 -17.393 -13.300 1.00 47.62 87 PRO A CA 1
ATOM 670 C C . PRO A 1 87 ? 5.876 -16.556 -12.155 1.00 47.62 87 PRO A C 1
ATOM 672 O O . PRO A 1 87 ? 5.189 -15.981 -11.323 1.00 47.62 87 PRO A O 1
ATOM 675 N N . ARG A 1 88 ? 7.188 -16.357 -12.119 1.00 49.16 88 ARG A N 1
ATOM 676 C CA . ARG A 1 88 ? 7.854 -15.401 -11.223 1.00 49.16 88 ARG A CA 1
ATOM 677 C C . ARG A 1 88 ? 7.428 -13.920 -11.367 1.00 49.16 88 ARG A C 1
ATOM 679 O O . ARG A 1 88 ? 7.764 -13.136 -10.480 1.00 49.16 88 ARG A O 1
ATOM 686 N N . MET A 1 89 ? 6.678 -13.541 -12.405 1.00 57.78 89 MET A N 1
ATOM 687 C CA . MET A 1 89 ? 5.995 -12.245 -12.552 1.00 57.78 89 MET A CA 1
ATOM 688 C C . MET A 1 89 ? 4.606 -12.189 -11.893 1.00 57.78 89 MET A C 1
ATOM 690 O O . MET A 1 89 ? 3.941 -11.154 -11.985 1.00 57.78 89 MET A O 1
ATOM 694 N N . PHE A 1 90 ? 4.157 -13.257 -11.218 1.00 63.78 90 PHE A N 1
ATOM 695 C CA . PHE A 1 90 ? 2.936 -13.206 -10.412 1.00 63.78 90 PHE A CA 1
ATOM 696 C C . PHE A 1 90 ? 2.975 -12.006 -9.462 1.00 63.78 90 PHE A C 1
ATOM 698 O O . PHE A 1 90 ? 4.029 -11.660 -8.922 1.00 63.78 90 PHE A O 1
ATOM 705 N N . GLY A 1 91 ? 1.823 -11.353 -9.315 1.00 73.31 91 GLY A N 1
ATOM 706 C CA . GLY A 1 91 ? 1.667 -10.155 -8.499 1.00 73.31 91 GLY A CA 1
ATOM 707 C C . GLY A 1 91 ? 1.903 -10.428 -7.016 1.00 73.31 91 GLY A C 1
ATOM 708 O O . GLY A 1 91 ? 2.266 -11.531 -6.597 1.00 73.31 91 GLY A O 1
ATOM 709 N N . ILE A 1 92 ? 1.650 -9.426 -6.186 1.00 87.25 92 ILE A N 1
ATOM 710 C CA . ILE A 1 92 ? 1.709 -9.596 -4.739 1.00 87.25 92 ILE A CA 1
ATOM 711 C C . ILE A 1 92 ? 0.471 -10.374 -4.289 1.00 87.25 92 ILE A C 1
ATOM 713 O O . ILE A 1 92 ? -0.644 -9.862 -4.376 1.00 87.25 92 ILE A O 1
ATOM 717 N N . LYS A 1 93 ? 0.655 -11.611 -3.811 1.00 87.50 93 LYS A N 1
ATOM 718 C CA . LYS A 1 93 ? -0.441 -12.409 -3.244 1.00 87.50 93 LYS A CA 1
ATOM 719 C C . LYS A 1 93 ? -1.003 -11.700 -2.011 1.00 87.50 93 LYS A C 1
ATOM 721 O O . LYS A 1 93 ? -0.266 -11.432 -1.065 1.00 87.50 93 LYS A O 1
ATOM 726 N N . LEU A 1 94 ? -2.306 -11.442 -2.003 1.00 88.94 94 LEU A N 1
ATOM 727 C CA . LEU A 1 94 ? -2.972 -10.781 -0.888 1.00 88.94 94 LEU A CA 1
ATOM 728 C C . LEU A 1 94 ? -3.424 -11.814 0.147 1.00 88.94 94 LEU A C 1
ATOM 730 O O . LEU A 1 94 ? -4.349 -12.589 -0.092 1.00 88.94 94 LEU A O 1
ATOM 734 N N . VAL A 1 95 ? -2.771 -11.816 1.309 1.00 85.50 95 VAL A N 1
ATOM 735 C CA . VAL A 1 95 ? -3.111 -12.680 2.449 1.00 85.50 95 VAL A CA 1
ATOM 736 C C . VAL A 1 95 ? -3.330 -11.800 3.672 1.00 85.50 95 VAL A C 1
ATOM 738 O O . VAL A 1 95 ? -2.405 -11.111 4.093 1.00 85.50 95 VAL A O 1
ATOM 741 N N . ARG A 1 96 ? -4.551 -11.791 4.219 1.00 82.50 96 ARG A N 1
ATOM 742 C CA . ARG A 1 96 ? -4.896 -10.983 5.401 1.00 82.50 96 ARG A CA 1
ATOM 743 C C . ARG A 1 96 ? -4.741 -11.752 6.711 1.00 82.50 96 ARG A C 1
ATOM 745 O O . ARG A 1 96 ? -4.164 -11.219 7.653 1.00 82.50 96 ARG A O 1
ATOM 752 N N . GLY A 1 97 ? -5.164 -13.018 6.754 1.00 81.38 97 GLY A N 1
ATOM 753 C CA . GLY A 1 97 ? -5.099 -13.829 7.976 1.00 81.38 97 GLY A CA 1
ATOM 754 C C . GLY A 1 97 ? -5.747 -13.105 9.165 1.00 81.38 97 GLY A C 1
ATOM 755 O O . GLY A 1 97 ? -6.779 -12.466 8.991 1.00 81.38 97 GLY A O 1
ATOM 756 N N . ASN A 1 98 ? -5.103 -13.154 10.336 1.00 82.94 98 ASN A N 1
ATOM 757 C CA . ASN A 1 98 ? -5.524 -12.440 11.553 1.00 82.94 98 ASN A CA 1
ATOM 758 C C . ASN A 1 98 ? -4.752 -11.117 11.778 1.00 82.94 98 ASN A C 1
ATOM 760 O O . ASN A 1 98 ? -4.488 -10.709 12.908 1.00 82.94 98 ASN A O 1
ATOM 764 N N . MET A 1 99 ? -4.270 -10.478 10.708 1.00 86.69 99 MET A N 1
ATOM 765 C CA . MET A 1 99 ? -3.509 -9.232 10.829 1.00 86.69 99 MET A CA 1
ATOM 766 C C . MET A 1 99 ? -4.438 -8.019 10.895 1.00 86.69 99 MET A C 1
ATOM 768 O O . MET A 1 99 ? -5.312 -7.846 10.042 1.00 86.69 99 MET A O 1
ATOM 772 N N . LYS A 1 100 ? -4.163 -7.123 11.853 1.00 88.81 100 LYS A N 1
ATOM 773 C CA . LYS A 1 100 ? -4.758 -5.779 11.912 1.00 88.81 100 LYS A CA 1
ATOM 774 C C . LYS A 1 100 ? -4.562 -5.039 10.592 1.00 88.81 100 LYS A C 1
ATOM 776 O O . LYS A 1 100 ? -3.508 -5.169 9.959 1.00 88.81 100 LYS A O 1
ATOM 781 N N . HIS A 1 101 ? -5.540 -4.226 10.200 1.00 90.25 101 HIS A N 1
ATOM 782 C CA . HIS A 1 101 ? -5.553 -3.568 8.894 1.00 90.25 101 HIS A CA 1
ATOM 783 C C . HIS A 1 101 ? -4.278 -2.758 8.570 1.00 90.25 101 HIS A C 1
ATOM 785 O O . HIS A 1 101 ? -3.702 -2.989 7.501 1.00 90.25 101 HIS A O 1
ATOM 791 N N . PRO A 1 102 ? -3.754 -1.887 9.462 1.00 92.25 102 PRO A N 1
ATOM 792 C CA . PRO A 1 102 ? -2.534 -1.128 9.169 1.00 92.25 102 PRO A CA 1
ATOM 793 C C . PRO A 1 102 ? -1.297 -2.023 9.025 1.00 92.25 102 PRO A C 1
ATOM 795 O O . PRO A 1 102 ? -0.471 -1.796 8.142 1.00 92.25 102 PRO A O 1
ATOM 798 N N . LYS A 1 103 ? -1.183 -3.076 9.848 1.00 92.19 103 LYS A N 1
ATOM 799 C CA . LYS A 1 103 ? -0.073 -4.041 9.767 1.00 92.19 103 LYS A CA 1
ATOM 800 C C . LYS A 1 103 ? -0.135 -4.850 8.474 1.00 92.19 103 LYS A C 1
ATOM 802 O O . LYS A 1 103 ? 0.896 -5.076 7.847 1.00 92.19 103 LYS A O 1
ATOM 807 N N . TRP A 1 104 ? -1.335 -5.247 8.059 1.00 93.75 104 TRP A N 1
ATOM 808 C CA . TRP A 1 104 ? -1.552 -5.952 6.801 1.00 93.75 104 TRP A CA 1
ATOM 809 C C . TRP A 1 104 ? -1.152 -5.102 5.591 1.00 93.75 104 TRP A C 1
ATOM 811 O O . TRP A 1 104 ? -0.386 -5.569 4.753 1.00 93.75 104 TRP A O 1
ATOM 821 N N . LEU A 1 105 ? -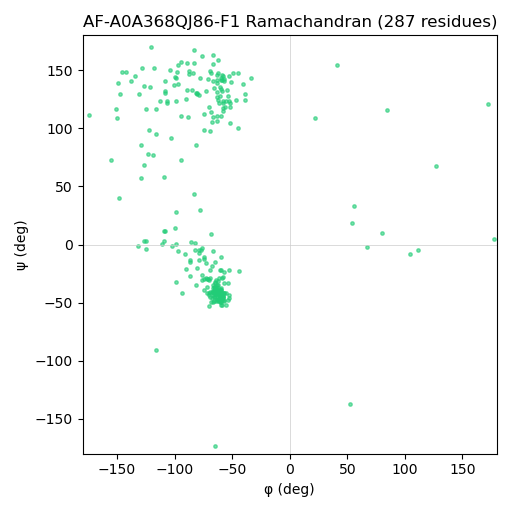1.595 -3.844 5.508 1.00 94.50 105 LEU A N 1
ATOM 822 C CA . LEU A 1 105 ? -1.215 -2.966 4.396 1.00 94.50 105 LEU A CA 1
ATOM 823 C C . LEU A 1 105 ? 0.295 -2.682 4.369 1.00 94.50 105 LEU A C 1
ATOM 825 O O . LEU A 1 105 ? 0.897 -2.698 3.297 1.00 94.50 105 LEU A O 1
ATOM 829 N N . ALA A 1 106 ? 0.925 -2.499 5.534 1.00 93.88 106 ALA A N 1
ATOM 830 C CA . ALA A 1 106 ? 2.373 -2.320 5.636 1.00 93.88 106 ALA A CA 1
ATOM 831 C C . ALA A 1 106 ? 3.147 -3.564 5.166 1.00 93.88 106 ALA A C 1
ATOM 833 O O . ALA A 1 106 ? 4.150 -3.431 4.464 1.00 93.88 106 ALA A O 1
ATOM 834 N N . TYR A 1 107 ? 2.649 -4.761 5.498 1.00 93.44 107 TYR A N 1
ATOM 835 C CA . TYR A 1 107 ? 3.164 -6.033 4.991 1.00 93.44 107 TYR A CA 1
ATOM 836 C C . TYR A 1 107 ? 3.054 -6.102 3.463 1.00 93.44 107 TYR A C 1
ATOM 838 O O . TYR A 1 107 ? 4.049 -6.363 2.786 1.00 93.44 107 TYR A O 1
ATOM 846 N N . ILE A 1 108 ? 1.884 -5.788 2.895 1.00 94.00 108 ILE A N 1
ATOM 847 C CA . ILE A 1 108 ? 1.711 -5.730 1.437 1.00 94.00 108 ILE A CA 1
ATOM 848 C C . ILE A 1 108 ? 2.688 -4.730 0.806 1.00 94.00 108 ILE A C 1
ATOM 850 O O . ILE A 1 108 ? 3.305 -5.060 -0.204 1.00 94.00 108 ILE A O 1
ATOM 854 N N . ALA A 1 109 ? 2.901 -3.560 1.416 1.00 95.25 109 ALA A N 1
ATOM 855 C CA . ALA A 1 109 ? 3.848 -2.559 0.929 1.00 95.25 109 ALA A CA 1
ATOM 856 C C . ALA A 1 109 ? 5.291 -3.096 0.855 1.00 95.25 109 ALA A C 1
ATOM 858 O O . ALA A 1 109 ? 5.953 -2.927 -0.165 1.00 95.25 109 ALA A O 1
ATOM 859 N N . THR A 1 110 ? 5.753 -3.835 1.868 1.00 92.19 110 THR A N 1
ATOM 860 C CA . THR A 1 110 ? 7.072 -4.494 1.837 1.00 92.19 110 THR A CA 1
ATOM 861 C C . THR A 1 110 ?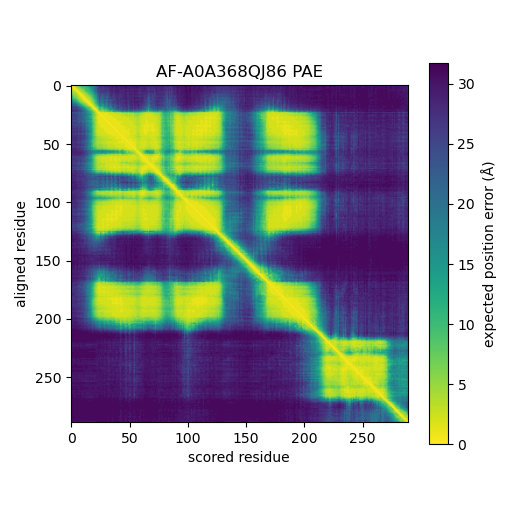 7.163 -5.542 0.722 1.00 92.19 110 THR A C 1
ATOM 863 O O . THR A 1 110 ? 8.189 -5.678 0.052 1.00 92.19 110 THR A O 1
ATOM 866 N N . HIS A 1 111 ? 6.080 -6.282 0.475 1.00 92.00 111 HIS A N 1
ATOM 867 C CA . HIS A 1 111 ? 6.032 -7.241 -0.627 1.00 92.00 111 HIS A CA 1
ATOM 868 C C . HIS A 1 111 ? 5.982 -6.565 -2.006 1.00 92.00 111 HIS A C 1
ATOM 870 O O . HIS A 1 111 ? 6.519 -7.123 -2.967 1.00 92.00 111 HIS A O 1
ATOM 876 N N . CYS A 1 112 ? 5.407 -5.363 -2.109 1.00 94.19 112 CYS A N 1
ATOM 877 C CA . CYS A 1 112 ? 5.486 -4.527 -3.306 1.00 94.19 112 CYS A CA 1
ATOM 878 C C . CYS A 1 112 ? 6.939 -4.170 -3.636 1.00 94.19 112 CYS A C 1
ATOM 880 O O . CYS A 1 112 ? 7.342 -4.307 -4.790 1.00 94.19 112 CYS A O 1
ATOM 882 N N . ASP A 1 113 ? 7.741 -3.789 -2.640 1.00 92.25 113 ASP A N 1
ATOM 883 C CA . ASP A 1 113 ? 9.161 -3.468 -2.831 1.00 92.25 113 ASP A CA 1
ATOM 884 C C . ASP A 1 113 ? 9.951 -4.658 -3.384 1.00 92.25 113 ASP A C 1
ATOM 886 O O . ASP A 1 113 ? 10.631 -4.550 -4.409 1.00 92.25 113 ASP A O 1
ATOM 890 N N . ALA A 1 114 ? 9.794 -5.831 -2.764 1.00 88.06 114 ALA A N 1
ATOM 891 C CA . ALA A 1 114 ? 10.441 -7.056 -3.225 1.00 88.06 114 ALA A CA 1
ATOM 892 C C . ALA A 1 114 ? 10.015 -7.437 -4.655 1.00 88.06 114 ALA A C 1
ATOM 894 O O . ALA A 1 114 ? 10.841 -7.862 -5.469 1.00 88.06 114 ALA A O 1
ATOM 895 N N . TRP A 1 115 ? 8.729 -7.269 -4.977 1.00 90.12 115 TRP A N 1
ATOM 896 C CA . TRP A 1 115 ? 8.185 -7.551 -6.304 1.00 90.12 115 TRP A CA 1
ATOM 897 C C . TRP A 1 115 ? 8.746 -6.612 -7.378 1.00 90.12 115 TRP A C 1
ATOM 899 O O . TRP A 1 115 ? 9.175 -7.079 -8.435 1.00 90.12 115 TRP A O 1
ATOM 909 N N . LEU A 1 116 ? 8.817 -5.309 -7.096 1.00 89.50 116 LEU A N 1
ATOM 910 C CA . LEU A 1 116 ? 9.383 -4.317 -8.011 1.00 89.50 116 LEU A CA 1
ATOM 911 C C . LEU A 1 116 ? 10.862 -4.593 -8.299 1.00 89.50 116 LEU A C 1
ATOM 913 O O . LEU A 1 116 ? 11.257 -4.638 -9.464 1.00 89.50 116 LEU A O 1
ATOM 917 N N . ILE A 1 117 ? 11.664 -4.859 -7.260 1.00 85.88 117 ILE A N 1
ATOM 918 C CA . ILE A 1 117 ? 13.082 -5.218 -7.415 1.00 85.88 117 ILE A CA 1
ATOM 919 C C . ILE A 1 117 ? 13.213 -6.470 -8.289 1.00 85.88 117 ILE A C 1
ATOM 921 O O . ILE A 1 117 ? 14.011 -6.498 -9.228 1.00 85.88 117 ILE A O 1
ATOM 925 N N . ARG A 1 118 ? 12.395 -7.499 -8.037 1.00 84.19 118 ARG A N 1
ATOM 926 C CA . ARG A 1 118 ? 12.403 -8.735 -8.829 1.00 84.19 118 ARG A CA 1
ATOM 927 C C . ARG A 1 118 ? 12.137 -8.470 -10.312 1.00 84.19 118 ARG A C 1
ATOM 929 O O . ARG A 1 118 ? 12.857 -9.012 -11.149 1.00 84.19 118 ARG A O 1
ATOM 936 N N . ILE A 1 119 ? 11.141 -7.644 -10.638 1.00 84.31 119 ILE A N 1
ATOM 937 C CA . ILE A 1 119 ? 10.806 -7.294 -12.027 1.00 84.31 119 ILE A CA 1
ATOM 938 C C . ILE A 1 119 ? 11.939 -6.503 -12.675 1.00 84.31 119 ILE A C 1
ATOM 940 O O . ILE A 1 119 ? 12.383 -6.866 -13.764 1.00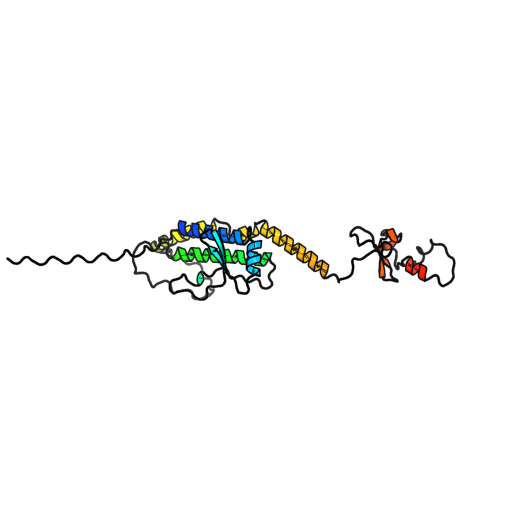 84.31 119 ILE A O 1
ATOM 944 N N . SER A 1 120 ? 12.457 -5.468 -12.012 1.00 85.00 120 SER A N 1
ATOM 945 C CA . SER A 1 120 ? 13.528 -4.638 -12.571 1.00 85.00 120 SER A CA 1
ATOM 946 C C . SER A 1 120 ? 14.794 -5.438 -12.854 1.00 85.00 120 SER A C 1
ATOM 948 O O . SER A 1 120 ? 15.411 -5.266 -13.903 1.00 85.00 120 SER A O 1
ATOM 950 N N . PHE A 1 121 ? 15.165 -6.361 -11.966 1.00 81.81 121 PHE A N 1
ATOM 951 C CA . PHE A 1 121 ? 16.329 -7.223 -12.174 1.00 81.81 121 PHE A CA 1
ATOM 952 C C . PHE A 1 121 ? 16.080 -8.326 -13.208 1.00 81.81 121 PHE A C 1
ATOM 954 O O . PHE A 1 121 ? 17.021 -8.722 -13.895 1.00 81.81 121 PHE A O 1
ATOM 961 N N . PHE A 1 122 ? 14.837 -8.794 -13.358 1.00 81.62 122 PHE A N 1
ATOM 962 C CA . PHE A 1 122 ? 14.455 -9.718 -14.426 1.00 81.62 122 PHE A CA 1
ATOM 963 C C . PHE A 1 122 ? 14.553 -9.052 -15.805 1.00 81.62 122 PHE A C 1
ATOM 965 O O . PHE A 1 122 ? 15.226 -9.576 -16.690 1.00 81.62 122 PHE A O 1
ATOM 972 N N . LEU A 1 123 ? 13.969 -7.860 -15.973 1.00 79.69 123 LEU A N 1
ATOM 973 C CA . LEU A 1 123 ? 14.097 -7.068 -17.204 1.00 79.69 123 LEU A CA 1
ATOM 974 C C . LEU A 1 123 ? 15.557 -6.663 -17.456 1.00 79.69 123 LEU A C 1
ATOM 976 O O . LEU A 1 123 ? 16.028 -6.645 -18.593 1.00 79.69 123 LEU A O 1
ATOM 980 N N . GLY A 1 124 ? 16.294 -6.405 -16.376 1.00 79.56 124 GLY A N 1
ATOM 981 C CA . GLY A 1 124 ? 17.709 -6.067 -16.390 1.00 79.56 124 GLY A CA 1
ATOM 982 C C . GLY A 1 124 ? 18.666 -7.236 -16.631 1.00 79.56 124 GLY A C 1
ATOM 983 O O . GLY A 1 124 ? 19.872 -7.005 -16.715 1.00 79.56 124 GLY A O 1
ATOM 984 N N . ALA A 1 125 ? 18.180 -8.478 -16.755 1.00 76.12 125 ALA A N 1
ATOM 985 C CA . ALA A 1 125 ? 19.034 -9.663 -16.881 1.00 76.12 125 ALA A CA 1
ATOM 986 C C . ALA A 1 125 ? 19.935 -9.627 -18.128 1.00 76.12 125 ALA A C 1
ATOM 988 O O . ALA A 1 125 ? 21.042 -10.162 -18.104 1.00 76.12 125 ALA A O 1
ATOM 989 N N . ASN A 1 126 ? 19.482 -8.947 -19.187 1.00 67.12 126 ASN A N 1
ATOM 990 C CA . ASN A 1 126 ? 20.202 -8.822 -20.454 1.00 67.12 126 ASN A CA 1
ATOM 991 C C . ASN A 1 126 ? 20.970 -7.495 -20.604 1.00 67.12 126 ASN A C 1
ATOM 993 O O . ASN A 1 126 ? 21.612 -7.292 -21.640 1.00 67.12 126 ASN A O 1
ATOM 997 N N . LEU A 1 127 ? 20.939 -6.601 -19.604 1.00 67.44 127 LEU A N 1
ATOM 998 C CA . LEU A 1 127 ? 21.712 -5.356 -19.620 1.00 67.44 127 LEU A CA 1
ATOM 999 C C . LEU A 1 127 ? 23.209 -5.688 -19.726 1.00 67.44 127 LEU A C 1
ATOM 1001 O O . LEU A 1 127 ? 23.797 -6.249 -18.805 1.00 67.44 127 LEU A O 1
ATOM 1005 N N . GLY A 1 128 ? 23.811 -5.375 -20.877 1.00 57.09 128 GLY A N 1
ATOM 1006 C CA . GLY A 1 128 ? 25.215 -5.671 -21.189 1.00 57.09 128 GLY A CA 1
ATOM 1007 C C . GLY A 1 128 ? 25.450 -6.843 -22.155 1.00 57.09 128 GLY A C 1
ATOM 1008 O O . GLY A 1 128 ? 26.564 -7.002 -22.641 1.00 57.09 128 GLY A O 1
ATOM 1009 N N . THR A 1 129 ? 24.422 -7.619 -22.518 1.00 53.69 129 THR A N 1
ATOM 1010 C CA . THR A 1 129 ? 24.544 -8.698 -23.531 1.00 53.69 129 THR A CA 1
ATOM 1011 C C . THR A 1 129 ? 24.443 -8.201 -24.978 1.00 53.69 129 THR A C 1
ATOM 1013 O O . THR A 1 129 ? 24.692 -8.954 -25.915 1.00 53.69 129 THR A O 1
ATOM 1016 N N . GLN A 1 130 ? 24.159 -6.909 -25.179 1.00 46.91 130 GLN A N 1
ATOM 1017 C CA . GLN A 1 130 ? 24.083 -6.255 -26.495 1.00 46.91 130 GLN A CA 1
ATOM 1018 C C . GLN A 1 130 ? 25.461 -5.927 -27.105 1.00 46.91 130 GLN A C 1
ATOM 1020 O O . GLN A 1 130 ? 25.610 -4.986 -27.879 1.00 46.91 130 GLN A O 1
ATOM 1025 N N . ALA A 1 131 ? 26.477 -6.727 -26.785 1.00 43.28 131 ALA A N 1
ATOM 1026 C CA . ALA A 1 131 ? 27.731 -6.775 -27.519 1.00 43.28 131 ALA A CA 1
ATOM 1027 C C . ALA A 1 131 ? 28.059 -8.240 -27.862 1.00 43.28 131 ALA A C 1
ATOM 1029 O O . ALA A 1 131 ? 28.840 -8.889 -27.175 1.00 43.28 131 ALA A O 1
ATOM 1030 N N . ARG A 1 132 ? 27.486 -8.695 -28.990 1.00 37.41 132 ARG A N 1
ATOM 1031 C CA . ARG A 1 132 ? 27.826 -9.888 -29.805 1.00 37.41 132 ARG A CA 1
ATOM 1032 C C . ARG A 1 132 ? 27.238 -11.254 -29.385 1.00 37.41 132 ARG A C 1
ATOM 1034 O O . ARG A 1 132 ? 27.617 -11.810 -28.369 1.00 37.41 132 ARG A O 1
ATOM 1041 N N . SER A 1 133 ? 26.395 -11.790 -30.284 1.00 30.88 133 SER A N 1
ATOM 1042 C CA . SER A 1 133 ? 26.284 -13.166 -30.841 1.00 30.88 133 SER A CA 1
ATOM 1043 C C . SER A 1 133 ? 26.453 -14.443 -29.963 1.00 30.88 133 SER A C 1
ATOM 1045 O O . SER A 1 133 ? 27.094 -14.451 -28.919 1.00 30.88 133 SER A O 1
ATOM 1047 N N . PRO A 1 134 ? 25.854 -15.585 -30.371 1.00 39.25 134 PRO A N 1
ATOM 1048 C CA . PRO A 1 134 ? 25.245 -16.565 -29.468 1.00 39.25 134 PRO A CA 1
ATOM 1049 C C . PRO A 1 134 ? 26.186 -17.717 -29.071 1.00 39.25 134 PRO A C 1
ATOM 1051 O O . PRO A 1 134 ? 26.000 -18.836 -29.536 1.00 39.25 134 PRO A O 1
ATOM 1054 N N . ILE A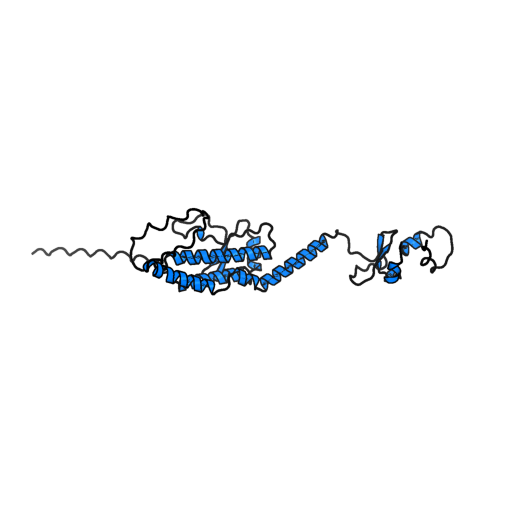 1 135 ? 27.189 -17.485 -28.215 1.00 38.47 135 ILE A N 1
ATOM 1055 C CA . ILE A 1 135 ? 28.064 -18.585 -27.730 1.00 38.47 135 ILE A CA 1
ATOM 1056 C C . ILE A 1 135 ? 28.132 -18.706 -26.195 1.00 38.47 135 ILE A C 1
ATOM 1058 O O . ILE A 1 135 ? 28.648 -19.689 -25.681 1.00 38.47 135 ILE A O 1
ATOM 1062 N N . ILE A 1 136 ? 27.507 -17.818 -25.415 1.00 37.50 136 ILE A N 1
ATOM 1063 C CA . ILE A 1 136 ? 27.474 -17.967 -23.943 1.00 37.50 136 ILE A CA 1
ATOM 1064 C C . ILE A 1 136 ? 26.071 -18.352 -23.460 1.00 37.50 136 ILE A C 1
ATOM 1066 O O . ILE A 1 136 ? 25.448 -17.684 -22.643 1.00 37.50 136 ILE A O 1
ATOM 1070 N N . LYS A 1 137 ? 25.560 -19.474 -23.971 1.00 39.44 137 LYS A N 1
ATOM 1071 C CA . LYS A 1 137 ? 24.583 -20.296 -23.248 1.00 39.44 137 LYS A CA 1
ATOM 1072 C C . LYS A 1 137 ? 25.348 -21.501 -22.708 1.00 39.44 137 LYS A C 1
ATOM 1074 O O . LYS A 1 137 ? 25.466 -22.450 -23.464 1.00 39.44 137 LYS A O 1
ATOM 1079 N N . LEU A 1 138 ? 25.887 -21.450 -21.478 1.00 31.92 138 LEU A N 1
ATOM 1080 C CA . LEU A 1 138 ? 25.975 -22.635 -20.586 1.00 31.92 138 LEU A CA 1
ATOM 1081 C C . LEU A 1 138 ? 26.669 -22.464 -19.212 1.00 31.92 138 LEU A C 1
ATOM 1083 O O . LEU A 1 138 ? 26.812 -23.463 -18.519 1.00 31.92 138 LEU A O 1
ATOM 1087 N N . ALA A 1 139 ? 27.100 -21.284 -18.756 1.00 32.38 139 ALA A N 1
ATOM 1088 C CA . ALA A 1 139 ? 27.951 -21.224 -17.551 1.00 32.38 139 ALA A CA 1
ATOM 1089 C C . ALA A 1 139 ? 27.480 -20.236 -16.473 1.00 32.38 139 ALA A C 1
ATOM 1091 O O . ALA A 1 139 ? 28.225 -19.353 -16.059 1.00 32.38 139 ALA A O 1
ATOM 1092 N N . THR A 1 140 ? 26.246 -20.371 -15.978 1.00 31.80 140 THR A N 1
ATOM 1093 C CA . THR A 1 140 ? 25.876 -19.790 -14.665 1.00 31.80 140 THR A CA 1
ATOM 1094 C C . THR A 1 140 ? 24.818 -20.627 -13.936 1.00 31.80 140 THR A C 1
ATOM 1096 O O . THR A 1 140 ? 23.901 -20.112 -13.310 1.00 31.80 140 THR A O 1
ATOM 1099 N N . LEU A 1 141 ? 24.952 -21.951 -14.012 1.00 33.56 141 LEU A N 1
ATOM 1100 C CA . LEU A 1 141 ? 24.356 -22.892 -13.064 1.00 33.56 141 LEU A CA 1
ATOM 1101 C C . LEU A 1 141 ? 25.493 -23.736 -12.488 1.00 33.56 141 LEU A C 1
ATOM 1103 O O . LEU A 1 141 ? 25.723 -24.846 -12.941 1.00 33.56 141 LEU A O 1
ATOM 1107 N N . ALA A 1 142 ? 26.252 -23.179 -11.546 1.00 33.12 142 ALA A N 1
ATOM 1108 C CA . ALA A 1 142 ? 27.028 -23.952 -10.576 1.00 33.12 142 ALA A CA 1
ATOM 1109 C C . ALA A 1 142 ? 27.674 -23.011 -9.553 1.00 33.12 142 ALA A C 1
ATOM 1111 O O . ALA A 1 142 ? 28.615 -22.292 -9.882 1.00 33.12 142 ALA A O 1
ATOM 1112 N N . ARG A 1 143 ? 27.178 -23.114 -8.313 1.00 35.22 143 ARG A N 1
ATOM 1113 C CA . ARG A 1 143 ? 27.782 -22.786 -7.002 1.00 35.22 143 ARG A CA 1
ATOM 1114 C C . ARG A 1 143 ? 26.913 -21.856 -6.161 1.00 35.22 143 ARG A C 1
ATOM 1116 O O . ARG A 1 143 ? 27.292 -20.743 -5.827 1.00 35.22 143 ARG A O 1
ATOM 1123 N N . VAL A 1 144 ? 25.772 -22.391 -5.741 1.00 33.75 144 VAL A N 1
ATOM 1124 C CA . VAL A 1 144 ? 25.292 -22.159 -4.376 1.00 33.75 144 VAL A CA 1
ATOM 1125 C C . VAL A 1 144 ? 25.297 -23.531 -3.708 1.00 33.75 144 VAL A C 1
ATOM 1127 O O . VAL A 1 144 ? 24.401 -24.337 -3.928 1.00 33.75 144 VAL A O 1
ATOM 1130 N N . GLY A 1 145 ? 26.385 -23.829 -3.002 1.00 31.83 145 GLY A N 1
ATOM 1131 C CA . GLY A 1 145 ? 26.450 -24.894 -2.003 1.00 31.83 145 GLY A CA 1
ATOM 1132 C C . GLY A 1 145 ? 26.409 -24.253 -0.609 1.00 31.83 145 GLY A C 1
ATOM 1133 O O . GLY A 1 145 ? 26.827 -23.099 -0.483 1.00 31.83 145 GLY A O 1
ATOM 1134 N N . PRO A 1 146 ? 25.862 -24.938 0.409 1.00 35.94 146 PRO A N 1
ATOM 1135 C CA . PRO A 1 146 ? 25.543 -24.334 1.698 1.00 35.94 146 PRO A CA 1
ATOM 1136 C C . PRO A 1 146 ? 26.782 -23.943 2.518 1.00 35.94 146 PRO A C 1
ATOM 1138 O O . PRO A 1 146 ? 27.830 -24.582 2.449 1.00 35.94 146 PRO A O 1
ATOM 1141 N N . LEU A 1 147 ? 26.595 -22.878 3.305 1.00 40.44 147 LEU A N 1
ATOM 1142 C CA . LEU A 1 147 ? 27.465 -22.363 4.363 1.00 40.44 147 LEU A CA 1
ATOM 1143 C C . LEU A 1 147 ? 28.110 -23.485 5.196 1.00 40.44 147 LEU A C 1
ATOM 1145 O O . LEU A 1 147 ? 27.409 -24.241 5.865 1.00 40.44 147 LEU A O 1
ATOM 1149 N N . SER A 1 148 ? 29.441 -23.489 5.276 1.00 30.77 148 SER A N 1
ATOM 1150 C CA . SER A 1 148 ? 30.158 -23.980 6.454 1.00 30.77 148 SER A CA 1
ATOM 1151 C C . SER A 1 148 ? 30.916 -22.808 7.067 1.00 30.77 148 SER A C 1
ATOM 1153 O O . SER A 1 148 ? 31.789 -22.222 6.425 1.00 30.77 148 SER A O 1
ATOM 1155 N N . TRP A 1 149 ? 30.555 -22.444 8.295 1.00 33.75 149 TRP A N 1
ATOM 1156 C CA . TRP A 1 149 ? 31.281 -21.457 9.079 1.00 33.75 149 TRP A CA 1
ATOM 1157 C C . TRP A 1 149 ? 32.652 -22.037 9.469 1.00 33.75 149 TRP A C 1
ATOM 1159 O O . TRP A 1 149 ? 32.762 -23.026 10.185 1.00 33.75 149 TRP A O 1
ATOM 1169 N N . ALA A 1 150 ? 33.721 -21.456 8.952 1.00 31.47 150 ALA A N 1
ATOM 1170 C CA . ALA A 1 150 ? 35.049 -21.600 9.524 1.00 31.47 150 ALA A CA 1
ATOM 1171 C C . ALA A 1 150 ? 35.786 -20.308 9.193 1.00 31.47 150 ALA A C 1
ATOM 1173 O O . ALA A 1 150 ? 36.046 -19.997 8.032 1.00 31.47 150 ALA A O 1
ATOM 1174 N N . ALA A 1 151 ? 36.014 -19.501 10.224 1.00 39.94 151 ALA A N 1
ATOM 1175 C CA . ALA A 1 151 ? 36.708 -18.235 10.119 1.00 39.94 151 ALA A CA 1
ATOM 1176 C C . ALA A 1 151 ? 38.185 -18.484 9.775 1.00 39.94 151 ALA A C 1
ATOM 1178 O O . ALA A 1 151 ? 38.970 -18.883 10.630 1.00 39.94 151 ALA A O 1
ATOM 1179 N N . THR A 1 152 ? 38.564 -18.225 8.526 1.00 38.22 152 THR A N 1
ATOM 1180 C CA . THR A 1 152 ? 39.961 -18.010 8.121 1.00 38.22 152 THR A CA 1
ATOM 1181 C C . THR A 1 152 ? 40.176 -16.535 7.782 1.00 38.22 152 THR A C 1
ATOM 1183 O O . THR A 1 152 ? 39.292 -15.928 7.167 1.00 38.22 152 THR A O 1
ATOM 1186 N N . PRO A 1 153 ? 41.324 -15.939 8.155 1.00 44.72 153 PRO A N 1
ATOM 1187 C CA . PRO A 1 153 ? 41.614 -14.541 7.864 1.00 44.72 153 PRO A CA 1
ATOM 1188 C C . PRO A 1 153 ? 41.692 -14.306 6.349 1.00 44.72 153 PRO A C 1
ATOM 1190 O O . PRO A 1 153 ? 42.152 -15.152 5.583 1.00 44.72 153 PRO A O 1
ATOM 1193 N N . ALA A 1 154 ? 41.166 -13.154 5.939 1.00 45.78 154 ALA A N 1
ATOM 1194 C CA . ALA A 1 154 ? 40.759 -12.826 4.581 1.00 45.78 154 ALA A CA 1
ATOM 1195 C C . ALA A 1 154 ? 41.889 -12.949 3.541 1.00 45.78 154 ALA A C 1
ATOM 1197 O O . ALA A 1 154 ? 42.831 -12.156 3.522 1.00 45.78 154 ALA A O 1
ATOM 1198 N N . ALA A 1 155 ? 41.742 -13.890 2.607 1.00 41.97 155 ALA A N 1
ATOM 1199 C CA . ALA A 1 155 ? 42.414 -13.805 1.316 1.00 41.97 155 ALA A CA 1
ATOM 1200 C C . ALA A 1 155 ? 41.765 -12.681 0.478 1.00 41.97 155 ALA A C 1
ATOM 1202 O O . ALA A 1 155 ? 40.539 -12.521 0.525 1.00 41.97 155 ALA A O 1
ATOM 1203 N N . PRO A 1 156 ? 42.537 -11.898 -0.300 1.00 45.75 156 PRO A N 1
ATOM 1204 C CA . PRO A 1 156 ? 41.978 -10.856 -1.153 1.00 45.75 156 PRO A CA 1
ATOM 1205 C C . PRO A 1 156 ? 41.040 -11.481 -2.189 1.00 45.75 156 PRO A C 1
ATOM 1207 O O . PRO A 1 156 ? 41.440 -12.338 -2.977 1.00 45.75 156 PRO A O 1
ATOM 1210 N N . VAL A 1 157 ? 39.779 -11.043 -2.188 1.00 49.66 157 VAL A N 1
ATOM 1211 C CA . VAL A 1 157 ? 38.776 -11.480 -3.165 1.00 49.66 157 VAL A CA 1
ATOM 1212 C C . VAL A 1 157 ? 39.296 -11.152 -4.575 1.00 49.66 157 VAL A C 1
ATOM 1214 O O . VAL A 1 157 ? 39.612 -9.986 -4.841 1.00 49.66 157 VAL A O 1
ATOM 1217 N N . PRO A 1 158 ? 39.416 -12.132 -5.492 1.00 47.56 158 PRO A N 1
ATOM 1218 C CA . PRO A 1 158 ? 39.923 -11.876 -6.834 1.00 47.56 158 PRO A CA 1
ATOM 1219 C C . PRO A 1 158 ? 39.018 -10.872 -7.556 1.00 47.56 158 PRO A C 1
ATOM 1221 O O . PRO A 1 158 ? 37.797 -11.032 -7.615 1.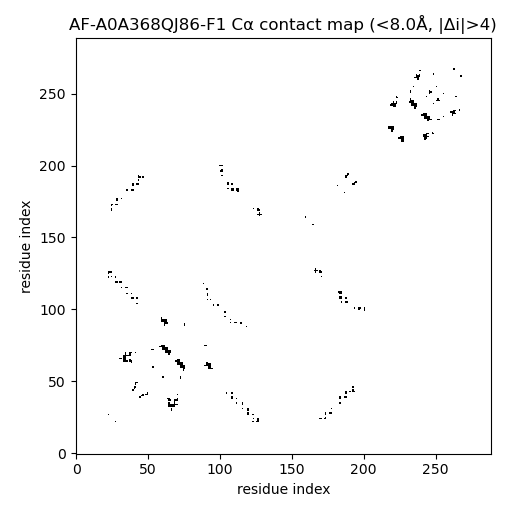00 47.56 158 PRO A O 1
ATOM 1224 N N . ARG A 1 159 ? 39.621 -9.808 -8.103 1.00 45.22 159 ARG A N 1
ATOM 1225 C CA . ARG A 1 159 ? 38.896 -8.790 -8.875 1.00 45.22 159 ARG A CA 1
ATOM 1226 C C . ARG A 1 159 ? 38.293 -9.450 -10.123 1.00 45.22 159 ARG A C 1
ATOM 1228 O O . ARG A 1 159 ? 39.022 -10.142 -10.834 1.00 45.22 159 ARG A O 1
ATOM 1235 N N . PRO A 1 160 ? 37.001 -9.240 -10.426 1.00 51.00 160 PRO A N 1
ATOM 1236 C CA . PRO A 1 160 ? 36.389 -9.850 -11.596 1.00 51.00 160 PRO A CA 1
ATOM 1237 C C . PRO A 1 160 ? 37.060 -9.351 -12.893 1.00 51.00 160 PRO A C 1
ATOM 1239 O O . PRO A 1 160 ? 37.446 -8.177 -12.968 1.00 51.00 160 PRO A O 1
ATOM 1242 N N . PRO A 1 161 ? 37.173 -10.208 -13.928 1.00 54.66 161 PRO A N 1
ATOM 1243 C CA . PRO A 1 161 ? 37.661 -9.833 -15.255 1.00 54.66 161 PRO A CA 1
ATOM 1244 C C . PRO A 1 161 ? 36.977 -8.570 -15.805 1.00 54.66 161 PRO A C 1
ATOM 1246 O O . PRO A 1 161 ? 35.792 -8.341 -15.559 1.00 54.66 161 PRO A O 1
ATOM 1249 N N . ALA A 1 162 ? 37.686 -7.761 -16.598 1.00 50.62 162 ALA A N 1
ATOM 1250 C CA . ALA A 1 162 ? 37.173 -6.491 -17.136 1.00 50.62 162 ALA A CA 1
ATOM 1251 C C . ALA A 1 162 ? 35.831 -6.625 -17.894 1.00 50.62 162 ALA A C 1
ATOM 1253 O O . ALA A 1 162 ? 34.980 -5.745 -17.795 1.00 50.62 162 ALA A O 1
ATOM 1254 N N . ALA A 1 163 ? 35.594 -7.758 -18.567 1.00 47.41 163 ALA A N 1
ATOM 1255 C CA . ALA A 1 163 ? 34.322 -8.062 -19.229 1.00 47.41 163 ALA A CA 1
ATOM 1256 C C . ALA A 1 163 ? 33.143 -8.186 -18.241 1.00 47.41 163 ALA A C 1
ATOM 1258 O O . ALA A 1 163 ? 32.069 -7.645 -18.491 1.00 47.41 163 ALA A O 1
ATOM 1259 N N . LEU A 1 164 ? 33.357 -8.815 -17.078 1.00 46.75 164 LEU A N 1
ATOM 1260 C CA . LEU A 1 164 ? 32.376 -8.850 -15.988 1.00 46.75 164 LEU A CA 1
ATOM 1261 C C . LEU A 1 164 ? 32.173 -7.452 -15.386 1.00 46.75 164 LEU A C 1
ATOM 1263 O O . LEU A 1 164 ? 31.045 -7.097 -15.072 1.00 46.75 164 LEU A O 1
ATOM 1267 N N . ARG A 1 165 ? 33.217 -6.612 -15.302 1.00 46.56 165 ARG A N 1
ATOM 1268 C CA . ARG A 1 165 ? 33.084 -5.209 -14.852 1.00 46.56 165 ARG A CA 1
ATOM 1269 C C . ARG A 1 165 ? 32.198 -4.376 -15.792 1.00 46.56 165 ARG A C 1
ATOM 1271 O O . ARG A 1 165 ? 31.361 -3.630 -15.295 1.00 46.56 165 ARG A O 1
ATOM 1278 N N . CYS A 1 166 ? 32.306 -4.551 -17.114 1.00 50.03 166 CYS A N 1
ATOM 1279 C CA . CYS A 1 166 ? 31.418 -3.899 -18.093 1.00 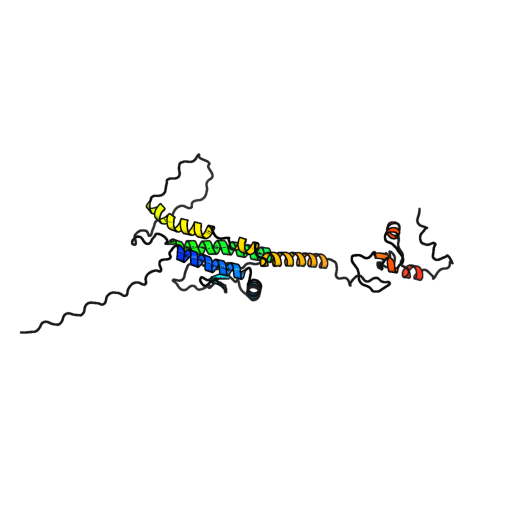50.03 166 CYS A CA 1
ATOM 1280 C C . CYS A 1 166 ? 29.953 -4.353 -17.995 1.00 50.03 166 CYS A C 1
ATOM 1282 O O . CYS A 1 166 ? 29.059 -3.530 -18.158 1.00 50.03 166 CYS A O 1
ATOM 1284 N N . LEU A 1 167 ? 29.691 -5.629 -17.694 1.00 51.34 167 LEU A N 1
ATOM 1285 C CA . LEU A 1 167 ? 28.328 -6.141 -17.468 1.00 51.34 167 LEU A CA 1
ATOM 1286 C C . LEU A 1 167 ? 27.731 -5.669 -16.131 1.00 51.34 167 LEU A C 1
ATOM 1288 O O . LEU A 1 167 ? 26.516 -5.535 -15.991 1.00 51.34 167 LEU A O 1
ATOM 1292 N N . LEU A 1 168 ? 28.585 -5.415 -15.138 1.00 58.31 168 LEU A N 1
ATOM 1293 C CA . LEU A 1 168 ? 28.176 -4.928 -13.823 1.00 58.31 168 LEU A CA 1
ATOM 1294 C C . LEU A 1 168 ? 27.822 -3.435 -13.838 1.00 58.31 168 LEU A C 1
ATOM 1296 O O . LEU A 1 168 ? 26.923 -3.048 -13.102 1.00 58.31 168 LEU A O 1
ATOM 1300 N N . LEU A 1 169 ? 28.446 -2.620 -14.694 1.00 69.56 169 LEU A N 1
ATOM 1301 C CA . LEU A 1 169 ? 28.228 -1.166 -14.770 1.00 69.56 169 LEU A CA 1
ATOM 1302 C C . LEU A 1 169 ? 26.746 -0.769 -14.990 1.00 69.56 169 LEU A C 1
ATOM 1304 O O . LEU A 1 169 ? 26.217 -0.015 -14.171 1.00 69.56 169 LEU A O 1
ATOM 1308 N N . PRO A 1 170 ? 26.018 -1.301 -15.996 1.00 74.12 170 PRO A N 1
ATOM 1309 C CA . PRO A 1 170 ? 24.598 -0.985 -16.186 1.00 74.12 170 PRO A CA 1
ATOM 1310 C C . PRO A 1 170 ? 23.699 -1.466 -15.039 1.00 74.12 170 PRO A C 1
ATOM 1312 O O . PRO A 1 170 ? 22.754 -0.779 -14.657 1.00 74.12 170 PRO A O 1
ATOM 1315 N N . ARG A 1 171 ? 23.992 -2.638 -14.459 1.00 76.44 171 ARG A N 1
ATOM 1316 C CA . ARG A 1 171 ? 23.216 -3.190 -13.333 1.00 76.44 171 ARG A CA 1
ATOM 1317 C C . ARG A 1 171 ? 23.462 -2.417 -12.037 1.00 76.44 171 ARG A C 1
ATOM 1319 O O . ARG A 1 171 ? 22.532 -2.219 -11.263 1.00 76.44 171 ARG A O 1
ATOM 1326 N N . GLN A 1 172 ? 24.692 -1.959 -11.815 1.00 79.88 172 GLN A N 1
ATOM 1327 C CA . GLN A 1 172 ? 25.057 -1.079 -10.706 1.00 79.88 172 GLN A CA 1
ATOM 1328 C C . GLN A 1 172 ? 24.389 0.289 -10.848 1.00 79.88 172 GLN A C 1
ATOM 1330 O O . GLN A 1 172 ? 23.839 0.785 -9.870 1.00 79.88 172 GLN A O 1
ATOM 1335 N N . HIS A 1 173 ? 24.363 0.854 -12.060 1.00 84.12 173 HIS A N 1
ATOM 1336 C CA . HIS A 1 173 ? 23.652 2.102 -12.335 1.00 84.12 173 HIS A CA 1
ATOM 1337 C C . HIS A 1 173 ? 22.148 1.967 -12.056 1.00 84.12 173 HIS A C 1
ATOM 1339 O O . HIS A 1 173 ? 21.596 2.773 -11.312 1.00 84.12 173 HIS A O 1
ATOM 1345 N N . LEU A 1 174 ? 21.500 0.906 -12.554 1.00 83.94 174 LEU A N 1
ATOM 1346 C CA . LEU A 1 174 ? 20.088 0.637 -12.263 1.00 83.94 174 LEU A CA 1
ATOM 1347 C C . LEU A 1 174 ? 19.826 0.500 -10.754 1.00 83.94 174 LEU A C 1
ATOM 1349 O O . LEU A 1 174 ? 18.866 1.070 -10.243 1.00 83.94 174 LEU A O 1
ATOM 1353 N N . SER A 1 175 ? 20.689 -0.228 -10.040 1.00 84.44 175 SER A N 1
ATOM 1354 C CA . SER A 1 175 ? 20.595 -0.384 -8.583 1.00 84.44 175 SER A CA 1
ATOM 1355 C C . SER A 1 175 ? 20.697 0.962 -7.859 1.00 84.44 175 SER A C 1
ATOM 1357 O O . SER A 1 175 ? 19.887 1.251 -6.985 1.00 84.44 175 SER A O 1
ATOM 1359 N N . ALA A 1 176 ? 21.641 1.821 -8.256 1.00 83.31 176 ALA A N 1
ATOM 1360 C CA . ALA A 1 176 ? 21.798 3.153 -7.677 1.00 83.31 176 ALA A CA 1
ATOM 1361 C C . ALA A 1 176 ? 20.556 4.032 -7.898 1.00 83.31 176 ALA A C 1
ATOM 1363 O O . ALA A 1 176 ? 20.100 4.685 -6.963 1.00 83.31 176 ALA A O 1
ATOM 1364 N N . LEU A 1 177 ? 19.972 4.002 -9.102 1.00 86.06 177 LEU A N 1
ATOM 1365 C CA . LEU A 1 177 ? 18.737 4.729 -9.404 1.00 86.06 177 LEU A CA 1
ATOM 1366 C C . LEU A 1 177 ? 17.563 4.227 -8.554 1.00 86.06 177 LEU A C 1
ATOM 1368 O O . LEU A 1 177 ? 16.860 5.037 -7.956 1.00 86.06 177 LEU A O 1
ATOM 1372 N N . ILE A 1 178 ? 17.374 2.909 -8.446 1.00 88.19 178 ILE A N 1
ATOM 1373 C CA . ILE A 1 178 ? 16.317 2.317 -7.609 1.00 88.19 178 ILE A CA 1
ATOM 1374 C C . ILE A 1 178 ? 16.496 2.725 -6.141 1.00 88.19 178 ILE A C 1
ATOM 1376 O O . ILE A 1 178 ? 15.538 3.169 -5.516 1.00 88.19 178 ILE A O 1
ATOM 1380 N N . ASN A 1 179 ? 17.722 2.648 -5.620 1.00 87.75 179 ASN A N 1
ATOM 1381 C CA . ASN A 1 179 ? 18.028 2.969 -4.223 1.00 87.75 179 ASN A CA 1
ATOM 1382 C C . ASN A 1 179 ? 17.973 4.472 -3.902 1.00 87.75 179 ASN A C 1
ATOM 1384 O O . ASN A 1 179 ? 17.932 4.835 -2.731 1.00 87.75 179 ASN A O 1
ATOM 1388 N N . SER A 1 180 ? 17.982 5.353 -4.908 1.00 88.50 180 SER A N 1
ATOM 1389 C CA . SER A 1 180 ? 17.781 6.796 -4.699 1.00 88.50 180 SER A CA 1
ATOM 1390 C C . SER A 1 180 ? 16.328 7.175 -4.395 1.00 88.50 180 SER A C 1
ATOM 1392 O O . SER A 1 180 ? 16.059 8.304 -3.986 1.00 88.50 180 SER A O 1
ATOM 1394 N N . LEU A 1 181 ? 15.384 6.253 -4.604 1.00 91.38 181 LEU A N 1
ATOM 1395 C CA . LEU A 1 181 ? 13.969 6.468 -4.340 1.00 91.38 181 LEU A CA 1
ATOM 1396 C C . LEU A 1 181 ? 13.576 5.843 -3.005 1.00 91.38 181 LEU A C 1
ATOM 1398 O O . LEU A 1 181 ? 14.010 4.747 -2.664 1.00 91.38 181 LEU A O 1
ATOM 1402 N N . GLN A 1 182 ? 12.662 6.507 -2.303 1.00 92.06 182 GLN A N 1
ATOM 1403 C CA . GLN A 1 182 ? 11.975 5.928 -1.153 1.00 92.06 182 GLN A CA 1
ATOM 1404 C C . GLN A 1 182 ? 11.251 4.635 -1.563 1.00 92.06 182 GLN A C 1
ATOM 1406 O O . GLN A 1 182 ? 10.654 4.564 -2.641 1.00 92.06 182 GLN A O 1
ATOM 1411 N N . THR A 1 183 ? 11.239 3.625 -0.709 1.00 93.81 183 THR A N 1
ATOM 1412 C CA . THR A 1 183 ? 10.478 2.387 -0.935 1.00 93.81 183 THR A CA 1
ATOM 1413 C C . THR A 1 183 ? 8.961 2.634 -0.910 1.00 93.81 183 THR A C 1
ATOM 1415 O O . THR A 1 183 ? 8.482 3.671 -0.444 1.00 93.81 183 THR A O 1
ATOM 1418 N N . VAL A 1 184 ? 8.171 1.699 -1.439 1.00 95.06 184 VAL A N 1
ATOM 1419 C CA . VAL A 1 184 ? 6.705 1.701 -1.323 1.00 95.06 184 VAL A CA 1
ATOM 1420 C C . VAL A 1 184 ? 6.307 1.643 0.146 1.00 95.06 184 VAL A C 1
ATOM 1422 O O . VAL A 1 184 ? 5.414 2.383 0.551 1.00 95.06 184 VAL A O 1
ATOM 1425 N N . HIS A 1 185 ? 6.978 0.808 0.945 1.00 95.44 185 HIS A N 1
ATOM 1426 C CA . HIS A 1 185 ? 6.732 0.722 2.380 1.00 95.44 185 HIS A CA 1
ATOM 1427 C C . HIS A 1 185 ? 6.969 2.052 3.097 1.00 95.44 185 HIS A C 1
ATOM 1429 O O . HIS A 1 185 ? 6.072 2.540 3.781 1.00 95.44 185 HIS A O 1
ATOM 1435 N N . GLU A 1 186 ? 8.133 2.674 2.910 1.00 92.38 186 GLU A N 1
ATOM 1436 C CA . GLU A 1 186 ? 8.427 3.967 3.533 1.00 92.38 186 GLU A CA 1
ATOM 1437 C C . GLU A 1 186 ? 7.428 5.040 3.077 1.00 92.38 186 GLU A C 1
ATOM 1439 O O . GLU A 1 186 ? 6.952 5.813 3.906 1.00 92.38 186 GLU A O 1
ATOM 1444 N N . ALA A 1 187 ? 7.078 5.085 1.784 1.00 95.00 187 ALA A N 1
ATOM 1445 C CA . ALA A 1 187 ? 6.117 6.057 1.259 1.00 95.00 187 ALA A CA 1
ATOM 1446 C C . ALA A 1 187 ? 4.704 5.837 1.822 1.00 95.00 187 ALA A C 1
ATOM 1448 O O . ALA A 1 187 ? 3.982 6.795 2.088 1.00 95.00 187 ALA A O 1
ATOM 1449 N N . PHE A 1 188 ? 4.312 4.578 2.027 1.00 96.75 188 PHE A N 1
ATOM 1450 C CA . PHE A 1 188 ? 3.042 4.224 2.645 1.00 96.75 188 PHE A CA 1
ATOM 1451 C C . PHE A 1 188 ? 3.010 4.618 4.126 1.00 96.75 188 PHE A C 1
ATOM 1453 O O . PHE A 1 188 ? 2.077 5.301 4.543 1.00 96.75 188 PHE A O 1
ATOM 1460 N N . VAL A 1 189 ? 4.031 4.252 4.905 1.00 94.38 189 VAL A N 1
ATOM 1461 C CA . VAL A 1 189 ? 4.107 4.550 6.346 1.00 94.38 189 VAL A CA 1
ATOM 1462 C C . VAL A 1 189 ? 4.191 6.053 6.616 1.00 94.38 189 VAL A C 1
ATOM 1464 O O . VAL A 1 189 ? 3.626 6.519 7.599 1.00 94.38 189 VAL A O 1
ATOM 1467 N N . ALA A 1 190 ? 4.832 6.821 5.732 1.00 94.00 190 ALA A N 1
ATOM 1468 C CA . ALA A 1 190 ? 4.889 8.279 5.822 1.00 94.00 190 ALA A CA 1
ATOM 1469 C C . ALA A 1 190 ? 3.595 8.990 5.371 1.00 94.00 190 ALA A C 1
ATOM 1471 O O . ALA A 1 190 ? 3.518 10.214 5.440 1.00 94.00 190 ALA A O 1
ATOM 1472 N N . SER A 1 191 ? 2.593 8.263 4.864 1.00 96.12 191 SER A N 1
ATOM 1473 C CA . SER A 1 191 ? 1.371 8.868 4.326 1.00 96.12 191 SER A CA 1
ATOM 1474 C C . SER A 1 191 ? 0.326 9.172 5.405 1.00 96.12 191 SER A C 1
ATOM 1476 O O . SER A 1 191 ? 0.108 8.386 6.331 1.00 96.12 191 SER A O 1
ATOM 1478 N N . ASP A 1 192 ? -0.451 10.240 5.201 1.00 96.06 192 ASP A N 1
ATOM 1479 C CA . ASP A 1 192 ? -1.619 10.555 6.040 1.00 96.06 192 ASP A CA 1
ATOM 1480 C C . ASP A 1 192 ? -2.649 9.419 6.062 1.00 96.06 192 ASP A C 1
ATOM 1482 O O . ASP A 1 192 ? -3.371 9.231 7.040 1.00 96.06 192 ASP A O 1
ATOM 1486 N N . THR A 1 193 ? -2.712 8.622 4.988 1.00 94.31 193 THR A N 1
ATOM 1487 C CA . THR A 1 193 ? -3.612 7.466 4.912 1.00 94.31 193 THR A CA 1
ATOM 1488 C C . THR A 1 193 ? -3.230 6.410 5.943 1.00 94.31 193 THR A C 1
ATOM 1490 O O . THR A 1 193 ? -4.105 5.922 6.658 1.00 94.31 193 THR A O 1
ATOM 1493 N N . TYR A 1 194 ? -1.940 6.095 6.073 1.00 94.94 194 TYR A N 1
ATOM 1494 C CA . TYR A 1 194 ? -1.464 5.153 7.082 1.00 94.94 194 TYR A CA 1
ATOM 1495 C C . TYR A 1 194 ? -1.727 5.666 8.500 1.00 94.94 194 TYR A C 1
ATOM 1497 O O . TYR A 1 194 ? -2.260 4.923 9.326 1.00 94.94 194 TYR A O 1
ATOM 1505 N N . HIS A 1 195 ? -1.442 6.944 8.770 1.00 94.50 195 HIS A N 1
ATOM 1506 C CA . HIS A 1 195 ? -1.716 7.551 10.074 1.00 94.50 195 HIS A CA 1
ATOM 1507 C C . HIS A 1 195 ? -3.213 7.557 10.414 1.00 94.50 195 HIS A C 1
ATOM 1509 O O . HIS A 1 195 ? -3.584 7.190 11.530 1.00 94.50 195 HIS A O 1
ATOM 1515 N N . ARG A 1 196 ? -4.083 7.868 9.442 1.00 95.12 196 ARG A N 1
ATOM 1516 C CA . ARG A 1 196 ? -5.544 7.784 9.593 1.00 95.12 196 ARG A CA 1
ATOM 1517 C C . ARG A 1 196 ? -5.993 6.368 9.947 1.00 95.12 196 ARG A C 1
ATOM 1519 O O . ARG A 1 196 ? -6.780 6.196 10.870 1.00 95.12 196 ARG A O 1
ATOM 1526 N N . ILE A 1 197 ? -5.507 5.356 9.228 1.00 93.06 197 ILE A N 1
ATOM 1527 C CA . ILE A 1 197 ? -5.878 3.953 9.473 1.00 93.06 197 ILE A CA 1
ATOM 1528 C C . ILE A 1 197 ? -5.378 3.497 10.846 1.00 93.06 197 ILE A C 1
ATOM 1530 O O . ILE A 1 197 ? -6.125 2.861 11.581 1.00 93.06 197 ILE A O 1
ATOM 1534 N N . CYS A 1 198 ? -4.152 3.866 11.227 1.00 91.31 198 CYS A N 1
ATOM 1535 C CA . CYS A 1 198 ? -3.622 3.580 12.559 1.00 91.31 198 CYS A CA 1
ATOM 1536 C C . CYS A 1 198 ? -4.463 4.213 13.673 1.00 91.31 198 CYS A C 1
ATOM 1538 O O . CYS A 1 198 ? -4.641 3.597 14.719 1.00 91.31 198 CYS A O 1
ATOM 1540 N N . HIS A 1 199 ? -4.961 5.435 13.470 1.00 91.25 199 HIS A N 1
ATOM 1541 C CA . HIS A 1 199 ? -5.814 6.104 14.447 1.00 91.25 199 HIS A CA 1
ATOM 1542 C C . HIS A 1 199 ? -7.187 5.432 14.570 1.00 91.25 199 HIS A C 1
ATOM 1544 O O . HIS A 1 199 ? -7.612 5.146 15.684 1.00 91.25 199 HIS A O 1
ATOM 1550 N N . LEU A 1 200 ? -7.830 5.102 13.444 1.00 88.69 200 LEU A N 1
ATOM 1551 C CA . LEU A 1 200 ? -9.109 4.381 13.433 1.00 88.69 200 LEU A CA 1
ATOM 1552 C C . LEU A 1 200 ? -9.005 3.011 14.112 1.00 88.69 200 LEU A C 1
ATOM 1554 O O . LEU A 1 200 ? -9.900 2.626 14.850 1.00 88.69 200 LEU A O 1
ATOM 1558 N N . GLU A 1 201 ? -7.898 2.297 13.906 1.00 86.81 201 GLU A N 1
ATOM 1559 C CA . GLU A 1 201 ? -7.654 1.012 14.565 1.00 86.81 201 GLU A CA 1
ATOM 1560 C C . GLU A 1 201 ? -7.515 1.166 16.089 1.00 86.81 201 GLU A C 1
ATOM 1562 O O . GLU A 1 201 ? -7.980 0.309 16.829 1.00 86.81 201 GLU A O 1
ATOM 1567 N N . LYS A 1 202 ? -6.892 2.251 16.575 1.00 84.56 202 LYS A N 1
ATOM 1568 C CA . LYS A 1 202 ? -6.802 2.531 18.019 1.00 84.56 202 LYS A CA 1
ATOM 1569 C C . LYS A 1 202 ? -8.169 2.846 18.615 1.00 84.56 202 LYS A C 1
ATOM 1571 O O . LYS A 1 202 ? -8.512 2.264 19.630 1.00 84.56 202 LYS A O 1
ATOM 1576 N N . MET A 1 203 ? -8.952 3.694 17.947 1.00 77.56 203 MET A N 1
ATOM 1577 C CA . MET A 1 203 ? -10.319 4.003 18.374 1.00 77.56 203 MET A CA 1
ATOM 1578 C C . MET A 1 203 ? -11.208 2.757 18.390 1.00 77.56 203 MET A C 1
ATOM 1580 O O . MET A 1 203 ? -12.011 2.599 19.294 1.00 77.56 203 MET A O 1
ATOM 1584 N N . ASN A 1 204 ? -11.059 1.854 17.415 1.00 75.50 204 ASN A N 1
ATOM 1585 C CA . ASN A 1 204 ? -11.823 0.607 17.387 1.00 75.50 204 ASN A CA 1
ATOM 1586 C C . ASN A 1 204 ? -11.474 -0.310 18.566 1.00 75.50 204 ASN A C 1
ATOM 1588 O O . ASN A 1 204 ? -12.369 -0.915 19.130 1.00 75.50 204 ASN A O 1
ATOM 1592 N N . VAL A 1 205 ? -10.196 -0.381 18.955 1.00 73.75 205 VAL A N 1
ATOM 1593 C CA . VAL A 1 205 ? -9.771 -1.126 20.153 1.00 73.75 205 VAL A CA 1
ATOM 1594 C C . VAL A 1 205 ? -10.315 -0.474 21.422 1.00 73.75 205 VAL A C 1
ATOM 1596 O O . VAL A 1 205 ? -10.836 -1.177 22.269 1.00 73.75 205 VAL A O 1
ATOM 1599 N N . GLU A 1 206 ? -10.260 0.856 21.531 1.00 69.31 206 GLU A N 1
ATOM 1600 C CA . GLU A 1 206 ? -10.840 1.575 22.675 1.00 69.31 206 GLU A CA 1
ATOM 1601 C C . GLU A 1 206 ? -12.354 1.321 22.797 1.00 69.31 206 GLU A C 1
ATOM 1603 O O . GLU A 1 206 ? -12.843 1.149 23.903 1.00 69.31 206 GLU A O 1
ATOM 1608 N N . ILE A 1 207 ? -13.083 1.222 21.679 1.00 62.88 207 ILE A N 1
ATOM 1609 C CA . ILE A 1 207 ? -14.513 0.870 21.670 1.00 62.88 207 ILE A CA 1
ATOM 1610 C C . ILE A 1 207 ? -14.739 -0.612 22.013 1.00 62.88 207 ILE A C 1
ATOM 1612 O O . ILE A 1 207 ? -15.657 -0.918 22.761 1.00 62.88 207 ILE A O 1
ATOM 1616 N N . GLU A 1 208 ? -13.930 -1.534 21.482 1.00 57.28 208 GLU A N 1
ATOM 1617 C CA . GLU A 1 208 ? -14.026 -2.973 21.793 1.00 57.28 208 GLU A CA 1
ATOM 1618 C C . GLU A 1 208 ? -13.714 -3.258 23.274 1.00 57.28 208 GLU A C 1
ATOM 1620 O O . GLU A 1 208 ? -14.410 -4.048 23.906 1.00 57.28 208 GLU A O 1
ATOM 1625 N N . ASP A 1 209 ? -12.728 -2.567 23.853 1.00 52.91 209 ASP A N 1
ATOM 1626 C CA . ASP A 1 209 ? -12.407 -2.635 25.283 1.00 52.91 209 ASP A CA 1
ATOM 1627 C C . ASP A 1 209 ? -13.512 -1.985 26.149 1.00 52.91 209 ASP A C 1
ATOM 1629 O O . ASP A 1 209 ? -13.718 -2.383 27.297 1.00 52.91 209 ASP A O 1
ATOM 1633 N N . GLU A 1 210 ? -14.238 -0.996 25.612 1.00 50.94 210 GLU A N 1
ATOM 1634 C CA . GLU A 1 210 ? -15.425 -0.404 26.248 1.00 50.94 210 GLU A CA 1
ATOM 1635 C C . GLU A 1 210 ? -16.680 -1.307 26.131 1.00 50.94 210 GLU A C 1
ATOM 1637 O O . GLU A 1 210 ? -17.540 -1.235 27.008 1.00 50.94 210 GLU A O 1
ATOM 1642 N N . ASP A 1 211 ? -16.779 -2.178 25.114 1.00 49.03 211 ASP A N 1
ATOM 1643 C CA . ASP A 1 211 ? -17.913 -3.099 24.855 1.00 49.03 211 ASP A CA 1
ATOM 1644 C C . ASP A 1 211 ? -17.761 -4.480 25.535 1.00 49.03 211 ASP A C 1
ATOM 1646 O O . ASP A 1 211 ? -18.748 -5.145 25.845 1.00 49.03 211 ASP A O 1
ATOM 1650 N N . GLU A 1 212 ? -16.538 -4.889 25.898 1.00 45.69 212 GLU A N 1
ATOM 1651 C CA . GLU A 1 212 ? -16.302 -5.988 26.862 1.00 45.69 212 GLU A CA 1
ATOM 1652 C C . GLU A 1 212 ? -16.767 -5.618 28.294 1.00 45.69 212 GLU A C 1
ATOM 1654 O O . GLU A 1 212 ? -16.811 -6.456 29.201 1.00 45.69 212 GLU A O 1
ATOM 1659 N N . GLY A 1 213 ? -17.203 -4.373 28.505 1.00 42.81 213 GLY A N 1
ATOM 1660 C CA . GLY A 1 213 ? -18.036 -3.972 29.629 1.00 42.81 213 GLY A CA 1
ATOM 1661 C C . GLY A 1 213 ? -19.509 -4.289 29.372 1.00 42.81 213 GLY A C 1
ATOM 1662 O O . GLY A 1 213 ? -20.244 -3.414 28.938 1.00 42.81 213 GLY A O 1
ATOM 1663 N N . CYS A 1 214 ? -19.920 -5.526 29.680 1.00 38.53 214 CYS A N 1
ATOM 1664 C CA . CYS A 1 214 ? -21.293 -5.981 29.953 1.00 38.53 214 CYS A CA 1
ATOM 1665 C C . CYS A 1 214 ? -22.417 -5.096 29.385 1.00 38.53 214 CYS A C 1
ATOM 1667 O O . CYS A 1 214 ? -22.737 -4.053 29.960 1.00 38.53 214 CYS A O 1
ATOM 1669 N N . GLY A 1 215 ? -23.108 -5.589 28.351 1.00 48.38 215 GLY A N 1
ATOM 1670 C CA . GLY A 1 215 ? -24.399 -5.058 27.924 1.00 48.38 215 GLY A CA 1
ATOM 1671 C C . GLY A 1 215 ? -25.314 -4.810 29.123 1.00 48.38 215 GLY A C 1
ATOM 1672 O O . GLY A 1 215 ? -25.921 -5.723 29.672 1.00 48.38 215 GLY A O 1
ATOM 1673 N N . THR A 1 216 ? -25.393 -3.556 29.538 1.00 43.84 216 THR A N 1
ATOM 1674 C CA . THR A 1 216 ? -26.336 -3.093 30.537 1.00 43.84 216 THR A CA 1
ATOM 1675 C C . THR A 1 216 ? -26.678 -1.672 30.162 1.00 43.84 216 THR A C 1
ATOM 1677 O O . THR A 1 216 ? -25.820 -0.853 29.844 1.00 43.84 216 THR A O 1
ATOM 1680 N N . GLU A 1 217 ? -27.977 -1.447 30.108 1.00 51.50 217 GLU A N 1
ATOM 1681 C CA . GLU A 1 217 ? -28.657 -0.190 29.864 1.00 51.50 217 GLU A CA 1
ATOM 1682 C C . GLU A 1 217 ? -27.884 1.007 30.442 1.00 51.50 217 GLU A C 1
ATOM 1684 O O . GLU A 1 217 ? -27.290 0.890 31.516 1.00 51.50 217 GLU A O 1
ATOM 1689 N N . PRO A 1 218 ? -27.873 2.166 29.759 1.00 57.28 218 PRO A N 1
ATOM 1690 C CA . PRO A 1 218 ? -27.076 3.307 30.191 1.00 57.28 218 PRO A CA 1
ATOM 1691 C C . PRO A 1 218 ? -27.372 3.614 31.661 1.00 57.28 218 PRO A C 1
ATOM 1693 O O . PRO A 1 218 ? -28.513 3.937 31.976 1.00 57.28 218 PRO A O 1
ATOM 1696 N N . THR A 1 219 ? -26.370 3.519 32.547 1.00 69.38 219 THR A N 1
ATOM 1697 C CA . THR A 1 219 ? -26.532 3.741 33.992 1.00 69.38 219 THR A CA 1
ATOM 1698 C C . THR A 1 219 ? -27.231 5.080 34.226 1.00 69.38 219 THR A C 1
ATOM 1700 O O . THR A 1 219 ? -26.649 6.155 34.035 1.00 69.38 219 THR A O 1
ATOM 1703 N N . VAL A 1 220 ? -28.516 5.020 34.576 1.00 84.00 220 VAL A N 1
ATOM 1704 C CA . VAL A 1 220 ? -29.359 6.184 34.854 1.00 84.00 220 VAL A CA 1
ATOM 1705 C C . VAL A 1 220 ? -29.442 6.403 36.354 1.00 84.00 220 VAL A C 1
ATOM 1707 O O . VAL A 1 220 ? -29.492 5.466 37.146 1.00 84.00 220 VAL A O 1
ATOM 1710 N N . CYS A 1 221 ? -29.472 7.667 36.759 1.00 85.81 221 CYS A N 1
ATOM 1711 C CA . CYS A 1 221 ? -29.682 8.014 38.155 1.00 85.81 221 CYS A CA 1
ATOM 1712 C C . CYS A 1 221 ? -31.126 7.696 38.554 1.00 85.81 221 CYS A C 1
ATOM 1714 O O . CYS A 1 221 ? -32.049 8.339 38.052 1.00 85.81 221 CYS A O 1
ATOM 1716 N N . ALA A 1 222 ? -31.321 6.794 39.517 1.00 84.69 222 ALA A N 1
ATOM 1717 C CA . ALA A 1 222 ? -32.649 6.345 39.945 1.00 84.69 222 ALA A CA 1
ATOM 1718 C C . ALA A 1 222 ? -33.548 7.476 40.492 1.00 84.69 222 ALA A C 1
ATOM 1720 O O . ALA A 1 222 ? -34.764 7.371 40.435 1.00 84.69 222 ALA A O 1
ATOM 1721 N N . SER A 1 223 ? -32.972 8.599 40.940 1.00 84.94 223 SER A N 1
ATOM 1722 C CA . SER A 1 223 ? -33.745 9.763 41.405 1.00 84.94 223 SER A CA 1
ATOM 1723 C C . SER A 1 223 ? -34.159 10.746 40.298 1.00 84.94 223 SER A C 1
ATOM 1725 O O . SER A 1 223 ? -35.144 11.459 40.469 1.00 84.94 223 SER A O 1
ATOM 1727 N N . CYS A 1 224 ? -33.421 10.847 39.186 1.00 84.62 224 CYS A N 1
ATOM 1728 C CA . CYS A 1 224 ? -33.671 11.896 38.181 1.00 84.62 224 CYS A CA 1
ATOM 1729 C C . CYS A 1 224 ? -33.733 11.403 36.734 1.00 84.62 224 CYS A C 1
ATOM 1731 O O . CYS A 1 224 ? -33.918 12.219 35.835 1.00 84.62 224 CYS A O 1
ATOM 1733 N N . GLY A 1 225 ? -33.533 10.106 36.493 1.00 81.12 225 GLY A N 1
ATOM 1734 C CA . GLY A 1 225 ? -33.593 9.478 35.172 1.00 81.12 225 GLY A CA 1
ATOM 1735 C C . GLY A 1 225 ? -32.492 9.900 34.195 1.00 81.12 225 GLY A C 1
ATOM 1736 O O . GLY A 1 225 ? -32.447 9.396 33.080 1.00 81.12 225 GLY A O 1
ATOM 1737 N N . ASN A 1 226 ? -31.593 10.813 34.578 1.00 80.00 226 ASN A N 1
ATOM 1738 C CA . ASN A 1 226 ? -30.523 11.281 33.700 1.00 80.00 226 ASN A CA 1
ATOM 1739 C C . ASN A 1 226 ? -29.373 10.271 33.622 1.00 80.00 226 ASN A C 1
ATOM 1741 O O . ASN A 1 226 ? -28.995 9.667 34.630 1.00 80.00 226 ASN A O 1
ATOM 1745 N N . HIS A 1 227 ? -28.787 10.160 32.431 1.00 78.88 227 HIS A N 1
ATOM 1746 C CA . HIS A 1 227 ? -27.656 9.282 32.143 1.00 78.88 227 HIS A CA 1
ATOM 1747 C C . HIS A 1 227 ? -26.365 9.696 32.856 1.00 78.88 227 HIS A C 1
ATOM 1749 O O . HIS A 1 227 ? -26.135 10.877 33.147 1.00 78.88 227 HIS A O 1
ATOM 1755 N N . TYR A 1 228 ? -25.497 8.703 33.053 1.00 70.75 228 TYR A N 1
ATOM 1756 C CA . TYR A 1 228 ? -24.140 8.864 33.550 1.00 70.75 228 TYR A CA 1
ATOM 1757 C C . TYR A 1 228 ? -23.365 9.987 32.847 1.00 70.75 228 TYR A C 1
ATOM 1759 O O . TYR A 1 228 ? -23.203 10.007 31.627 1.00 70.75 228 TYR A O 1
ATOM 1767 N N . ARG A 1 229 ? -22.852 10.937 33.641 1.00 70.06 229 ARG A N 1
ATOM 1768 C CA . ARG A 1 229 ? -21.897 11.958 33.191 1.00 70.06 229 ARG A CA 1
ATOM 1769 C C . ARG A 1 229 ? -20.548 11.712 33.858 1.00 70.06 229 ARG A C 1
ATOM 1771 O O . ARG A 1 229 ? -20.461 11.787 35.080 1.00 70.06 229 ARG A O 1
ATOM 1778 N N . ARG A 1 230 ? -19.499 11.544 33.043 1.00 57.66 230 ARG A N 1
ATOM 1779 C CA . ARG A 1 230 ? -18.102 11.245 33.436 1.00 57.66 230 ARG A CA 1
ATOM 1780 C C . ARG A 1 230 ? -17.494 12.205 34.478 1.00 57.66 230 ARG A C 1
ATOM 1782 O O . ARG A 1 230 ? -16.574 11.824 35.184 1.00 57.66 230 ARG A O 1
ATOM 1789 N N . ASN A 1 231 ? -18.029 13.422 34.615 1.00 68.81 231 ASN A N 1
ATOM 1790 C CA . ASN A 1 231 ? -17.527 14.443 35.550 1.00 68.81 231 ASN A CA 1
ATOM 1791 C C . ASN A 1 231 ? -18.467 14.698 36.752 1.00 68.81 231 ASN A C 1
ATOM 1793 O O . ASN A 1 231 ? -18.331 15.710 37.438 1.00 68.81 231 ASN A O 1
ATOM 1797 N N . GLY A 1 232 ? -19.475 13.848 36.974 1.00 75.19 232 GLY A N 1
ATOM 1798 C CA . GLY A 1 232 ? -20.395 13.949 38.112 1.00 75.19 232 GLY A CA 1
ATOM 1799 C C . GLY A 1 232 ? -20.000 13.015 39.257 1.00 75.19 232 GLY A C 1
ATOM 1800 O O . GLY A 1 232 ? -19.483 11.934 39.013 1.00 75.19 232 GLY A O 1
ATOM 1801 N N . PHE A 1 233 ? -20.280 13.406 40.502 1.00 87.94 233 PHE A N 1
ATOM 1802 C CA . PHE A 1 233 ? -20.164 12.518 41.665 1.00 87.94 233 PHE A CA 1
ATOM 1803 C C . PHE A 1 233 ? -21.412 11.624 41.785 1.00 87.94 233 PHE A C 1
ATOM 1805 O O . PHE A 1 233 ? -22.538 12.136 41.744 1.00 87.94 233 PHE A O 1
ATOM 1812 N N . TRP A 1 234 ? -21.202 10.315 41.942 1.00 88.75 234 TRP A N 1
ATOM 1813 C CA . TRP A 1 234 ? -22.240 9.288 42.059 1.00 88.75 234 TRP A CA 1
ATOM 1814 C C . TRP A 1 234 ? -22.005 8.413 43.291 1.00 88.75 234 TRP A C 1
ATOM 1816 O O . TRP A 1 234 ? -20.866 8.229 43.710 1.00 88.75 234 TRP A O 1
ATOM 1826 N N . ILE A 1 235 ? -23.085 7.871 43.847 1.00 88.88 235 ILE A N 1
ATOM 1827 C CA . ILE A 1 235 ? -23.076 6.959 44.992 1.00 88.88 235 ILE A CA 1
ATOM 1828 C C . ILE A 1 235 ? -24.070 5.813 44.745 1.00 88.88 235 ILE A C 1
ATOM 1830 O O . ILE A 1 235 ? -25.139 6.039 44.168 1.00 88.88 235 ILE A O 1
ATOM 1834 N N . CYS A 1 236 ? -23.699 4.594 45.138 1.00 90.12 236 CYS A N 1
ATOM 1835 C CA . CYS A 1 236 ? -24.529 3.391 45.042 1.00 90.12 236 CYS A CA 1
ATOM 1836 C C . CYS A 1 236 ? -25.156 3.085 46.403 1.00 90.12 236 CYS A C 1
ATOM 1838 O O . CYS A 1 236 ? -24.476 3.214 47.416 1.00 90.12 236 CYS A O 1
ATOM 1840 N N . CYS A 1 237 ? -26.436 2.714 46.428 1.00 87.75 237 CYS A N 1
ATOM 1841 C CA . CYS A 1 237 ? -27.124 2.284 47.645 1.00 87.75 237 CYS A CA 1
ATOM 1842 C C . CYS A 1 237 ? -26.812 0.822 47.974 1.00 87.75 237 CYS A C 1
ATOM 1844 O O . CYS A 1 237 ? -27.027 -0.024 47.117 1.00 87.75 237 CYS A O 1
ATOM 1846 N N . ASP A 1 238 ? -26.425 0.531 49.216 1.00 86.56 238 ASP A N 1
ATOM 1847 C CA . ASP A 1 238 ? -26.079 -0.830 49.668 1.00 86.56 238 ASP A CA 1
ATOM 1848 C C . ASP A 1 238 ? -27.296 -1.759 49.863 1.00 86.56 238 ASP A C 1
ATOM 1850 O O . ASP A 1 238 ? -27.143 -2.960 50.050 1.00 86.56 238 ASP A O 1
ATOM 1854 N N . GLU A 1 239 ? -28.517 -1.213 49.836 1.00 85.56 239 GLU A N 1
ATOM 1855 C CA . GLU A 1 239 ? -29.762 -1.972 50.052 1.00 85.56 239 GLU A CA 1
ATOM 1856 C C . GLU A 1 239 ? -30.468 -2.361 48.745 1.00 85.56 239 GLU A C 1
ATOM 1858 O O . GLU A 1 239 ? -31.156 -3.375 48.682 1.00 85.56 239 GLU A O 1
ATOM 1863 N N . CYS A 1 240 ? -30.365 -1.531 47.702 1.00 84.56 240 CYS A N 1
ATOM 1864 C CA . CYS A 1 240 ? -31.072 -1.754 46.434 1.00 84.56 240 CYS A CA 1
ATOM 1865 C C . CYS A 1 240 ? -30.172 -1.736 45.200 1.00 84.56 240 CYS A C 1
ATOM 1867 O O . CYS A 1 240 ? -30.692 -1.803 44.086 1.00 84.56 240 CYS A O 1
ATOM 1869 N N . ASP A 1 241 ? -28.859 -1.581 45.385 1.00 84.06 241 ASP A N 1
ATOM 1870 C CA . ASP A 1 241 ? -27.832 -1.554 44.336 1.00 84.06 241 ASP A CA 1
ATOM 1871 C C . ASP A 1 241 ? -28.078 -0.523 43.217 1.00 84.06 241 ASP A C 1
ATOM 1873 O O . ASP A 1 241 ? -27.511 -0.593 42.123 1.00 84.06 241 ASP A O 1
ATOM 1877 N N . ARG A 1 242 ? -28.932 0.478 43.473 1.00 86.06 242 ARG A N 1
ATOM 1878 C CA . ARG A 1 242 ? -29.212 1.558 42.520 1.00 86.06 242 ARG A CA 1
ATOM 1879 C C . ARG A 1 242 ? -28.218 2.703 42.665 1.00 86.06 242 ARG A C 1
ATOM 1881 O O . ARG A 1 242 ? -27.803 3.071 43.767 1.00 86.06 242 ARG A O 1
ATOM 1888 N N . TRP A 1 243 ? -27.925 3.330 41.529 1.00 89.31 243 TRP A N 1
ATOM 1889 C CA . TRP A 1 243 ? -26.988 4.440 41.406 1.00 89.31 243 TRP A CA 1
ATOM 1890 C C . TRP A 1 243 ? -27.685 5.802 41.414 1.00 89.31 243 TRP A C 1
ATOM 1892 O O . TRP A 1 243 ? -28.707 6.015 40.755 1.00 89.31 243 TRP A O 1
ATOM 1902 N N . PHE A 1 244 ? -27.089 6.760 42.125 1.00 88.00 244 PHE A N 1
ATOM 1903 C CA . PHE A 1 244 ? -27.616 8.112 42.274 1.00 88.00 244 PHE A CA 1
ATOM 1904 C C . PHE A 1 244 ? -26.524 9.161 42.075 1.00 88.00 244 PHE A C 1
ATOM 1906 O O . PHE A 1 244 ? -25.392 8.989 42.519 1.00 88.00 244 PHE A O 1
ATOM 1913 N N . HIS A 1 245 ? -26.872 10.310 41.493 1.00 88.62 245 HIS A N 1
ATOM 1914 C CA . HIS A 1 245 ? -26.019 11.492 41.592 1.00 88.62 245 HIS A CA 1
ATOM 1915 C C . HIS A 1 245 ? -25.972 11.957 43.045 1.00 88.62 245 HIS A C 1
ATOM 1917 O O . HIS A 1 245 ? -27.027 12.158 43.648 1.00 88.62 245 HIS A O 1
ATOM 1923 N N . GLY A 1 246 ? -24.792 12.287 43.572 1.00 85.56 246 GLY A N 1
ATOM 1924 C CA . GLY A 1 246 ? -24.698 12.823 44.932 1.00 85.56 246 GLY A CA 1
ATOM 1925 C C . GLY A 1 246 ? -25.539 14.088 45.139 1.00 85.56 246 GLY A C 1
ATOM 1926 O O . GLY A 1 246 ? -26.177 14.253 46.172 1.00 85.56 246 GLY A O 1
ATOM 1927 N N . LYS A 1 247 ? -25.686 14.930 44.104 1.00 86.88 247 LYS A N 1
ATOM 1928 C CA . LYS A 1 247 ? -26.609 16.082 44.130 1.00 86.88 247 LYS A CA 1
ATOM 1929 C C . LYS A 1 247 ? -28.084 15.682 44.280 1.00 86.88 247 LYS A C 1
ATOM 1931 O O . LYS A 1 247 ? -28.824 16.396 44.946 1.00 86.88 247 LYS A O 1
ATOM 1936 N N . CYS A 1 248 ? -28.510 14.573 43.673 1.00 84.81 248 CYS A N 1
ATOM 1937 C CA . CYS A 1 248 ? -29.896 14.097 43.735 1.00 84.81 248 CYS A CA 1
ATOM 1938 C C . CYS A 1 248 ? -30.257 13.542 45.116 1.00 84.81 248 CYS A C 1
ATOM 1940 O O . CYS A 1 248 ? -31.397 13.678 45.545 1.00 84.81 248 CYS A O 1
ATOM 1942 N N . VAL A 1 249 ? -29.280 12.990 45.837 1.00 89.00 249 VAL A N 1
ATOM 1943 C CA . VAL A 1 249 ? -29.469 12.429 47.186 1.00 89.00 249 VAL A CA 1
ATOM 1944 C C . VAL A 1 249 ? -28.838 13.270 48.301 1.00 89.00 249 VAL A C 1
ATOM 1946 O O . VAL A 1 249 ? -28.768 12.832 49.443 1.00 89.00 249 VAL A O 1
ATOM 1949 N N . LYS A 1 250 ? -28.406 14.498 47.985 1.00 86.62 250 LYS A N 1
ATOM 1950 C CA . LYS A 1 250 ? -27.773 15.458 48.911 1.00 86.62 250 LYS A CA 1
ATOM 1951 C C . LYS A 1 250 ? -26.525 14.919 49.633 1.00 86.62 250 LYS A C 1
ATOM 1953 O O . LYS A 1 250 ? -26.242 15.323 50.756 1.00 86.62 250 LYS A O 1
ATOM 1958 N N . VAL A 1 251 ? -25.756 14.063 48.963 1.00 85.44 251 VAL A N 1
ATOM 1959 C CA . VAL A 1 251 ? -24.455 13.562 49.424 1.00 85.44 251 VAL A CA 1
ATOM 1960 C C . VAL A 1 251 ? -23.348 14.191 48.584 1.00 85.44 251 VAL A C 1
ATOM 1962 O O . VAL A 1 251 ? -23.398 14.207 47.353 1.00 85.44 251 VAL A O 1
ATOM 1965 N N . THR A 1 252 ? -22.331 14.728 49.244 1.00 86.94 252 THR A N 1
ATOM 1966 C CA . THR A 1 252 ? -21.118 15.241 48.593 1.00 86.94 252 THR A CA 1
ATOM 1967 C C . THR A 1 252 ? -20.023 14.176 48.573 1.00 86.94 252 THR A C 1
ATOM 1969 O O . THR A 1 252 ? -20.017 13.280 49.414 1.00 86.94 252 THR A O 1
ATOM 1972 N N . ALA A 1 253 ? -19.067 14.284 47.646 1.00 85.25 253 ALA A N 1
ATOM 1973 C CA . ALA A 1 253 ? -17.952 13.335 47.554 1.00 85.25 253 ALA A CA 1
ATOM 1974 C C . ALA A 1 253 ? -17.173 13.213 48.880 1.00 85.25 253 ALA A C 1
ATOM 1976 O O . ALA A 1 253 ? -16.916 12.108 49.339 1.00 85.25 253 ALA A O 1
ATOM 1977 N N . ALA A 1 254 ? -16.920 14.341 49.555 1.00 85.62 254 ALA A N 1
ATOM 1978 C CA . ALA A 1 254 ? -16.247 14.371 50.856 1.00 85.62 254 ALA A CA 1
ATOM 1979 C C . ALA A 1 254 ? -17.052 13.685 51.979 1.00 85.62 254 ALA A C 1
ATOM 1981 O O . ALA A 1 254 ? -16.475 13.096 52.892 1.00 85.62 254 ALA A O 1
ATOM 1982 N N . GLN A 1 255 ? -18.388 13.742 51.925 1.00 82.00 255 GLN A N 1
ATOM 1983 C CA . GLN A 1 255 ? -19.231 12.989 52.857 1.00 82.00 255 GLN A CA 1
ATOM 1984 C C . GLN A 1 255 ? -19.147 11.490 52.572 1.00 82.00 255 GLN A C 1
ATOM 1986 O O . GLN A 1 255 ? -19.001 10.717 53.510 1.00 82.00 255 GLN A O 1
ATOM 1991 N N . ALA A 1 256 ? -19.184 11.085 51.300 1.00 84.50 256 ALA A N 1
ATOM 1992 C CA . ALA A 1 256 ? -19.156 9.678 50.906 1.00 84.50 256 ALA A CA 1
ATOM 1993 C C . ALA A 1 256 ? -17.858 8.950 51.274 1.00 84.50 256 ALA A C 1
ATOM 1995 O O . ALA A 1 256 ? -17.920 7.774 51.609 1.00 84.50 256 ALA A O 1
ATOM 1996 N N . GLU A 1 257 ? -16.716 9.644 51.317 1.00 85.19 257 GLU A N 1
ATOM 1997 C CA . GLU A 1 257 ? -15.450 9.081 51.823 1.00 85.19 257 GLU A CA 1
ATOM 1998 C C . GLU A 1 257 ? -15.548 8.556 53.267 1.00 85.19 257 GLU A C 1
ATOM 2000 O O . GLU A 1 257 ? -14.771 7.692 53.667 1.00 85.19 257 GLU A O 1
ATOM 2005 N N . HIS A 1 258 ? -16.510 9.058 54.046 1.00 80.31 258 HIS A N 1
ATOM 2006 C CA . HIS A 1 258 ? -16.712 8.705 55.451 1.00 80.31 258 HIS A CA 1
ATOM 2007 C C . HIS A 1 258 ? -17.971 7.852 55.682 1.00 80.31 258 HIS A C 1
ATOM 2009 O O . HIS A 1 258 ? -18.296 7.542 56.830 1.00 80.31 258 HIS A O 1
ATOM 2015 N N . ILE A 1 259 ? -18.694 7.473 54.622 1.00 82.81 259 ILE A N 1
ATOM 2016 C CA . ILE A 1 259 ? -19.888 6.626 54.718 1.00 82.81 259 ILE A CA 1
ATOM 2017 C C . ILE A 1 259 ? -19.470 5.172 54.497 1.00 82.81 259 ILE A C 1
ATOM 2019 O O . ILE A 1 259 ? -19.119 4.782 53.391 1.00 82.81 259 ILE A O 1
ATOM 2023 N N . GLY A 1 260 ? -19.530 4.359 55.555 1.00 79.19 260 GLY A N 1
ATOM 2024 C CA . GLY A 1 260 ? -19.276 2.916 55.452 1.00 79.19 260 GLY A CA 1
ATOM 2025 C C . GLY A 1 260 ? -20.466 2.097 54.934 1.00 79.19 260 GLY A C 1
ATOM 2026 O O . GLY A 1 260 ? -20.266 0.973 54.494 1.00 79.19 260 GLY A O 1
ATOM 2027 N N . HIS A 1 261 ? -21.688 2.634 55.025 1.00 85.44 261 HIS A N 1
ATOM 2028 C CA . HIS A 1 261 ? -22.915 2.025 54.500 1.00 85.44 261 HIS A CA 1
ATOM 2029 C C . HIS A 1 261 ? -23.918 3.129 54.133 1.00 85.44 261 HIS A C 1
ATOM 2031 O O . HIS A 1 261 ? -24.339 3.889 55.012 1.00 85.44 261 HIS A O 1
ATOM 2037 N N . TYR A 1 262 ? -24.270 3.250 52.857 1.00 87.06 262 TYR A N 1
ATOM 2038 C CA . TYR A 1 262 ? -25.164 4.253 52.297 1.00 87.06 262 TYR A CA 1
ATOM 2039 C C . TYR A 1 262 ? -26.534 3.666 51.922 1.00 87.06 262 TYR A C 1
ATOM 2041 O O . TYR A 1 262 ? -26.666 2.805 51.052 1.00 87.06 262 TYR A O 1
ATOM 2049 N N . GLU A 1 263 ? -27.590 4.229 52.509 1.00 88.81 263 GLU A N 1
ATOM 2050 C CA . GLU A 1 263 ? -28.981 3.915 52.170 1.00 88.81 263 GLU A CA 1
ATOM 2051 C C . GLU A 1 263 ? -29.629 5.082 51.410 1.00 88.81 263 GLU A C 1
ATOM 2053 O O . GLU A 1 263 ? -29.532 6.243 51.821 1.00 88.81 263 GLU A O 1
ATOM 2058 N N . CYS A 1 264 ? -30.307 4.793 50.294 1.00 86.19 264 CYS A N 1
ATOM 2059 C CA . CYS A 1 264 ? -30.991 5.814 49.507 1.00 86.19 264 CYS A CA 1
ATOM 2060 C C . CYS A 1 264 ? -32.313 6.252 50.169 1.00 86.19 264 CYS A C 1
ATOM 2062 O O . CYS A 1 264 ? -32.867 5.532 51.004 1.00 86.19 264 CYS A O 1
ATOM 2064 N N . PRO A 1 265 ? -32.871 7.417 49.788 1.00 82.88 265 PRO A N 1
ATOM 2065 C CA . PRO A 1 265 ? -34.116 7.916 50.373 1.00 82.88 265 PRO A CA 1
ATOM 2066 C C . PRO A 1 265 ? -35.318 6.971 50.215 1.00 82.88 265 PRO A C 1
ATOM 2068 O O . PRO A 1 265 ? -36.201 6.982 51.070 1.00 82.88 265 PRO A O 1
ATOM 2071 N N . GLU A 1 266 ? -35.352 6.158 49.155 1.00 81.81 266 GLU A N 1
ATOM 2072 C CA . GLU A 1 266 ? -36.407 5.157 48.929 1.00 81.81 266 GLU A CA 1
ATOM 2073 C C . GLU A 1 266 ? -36.292 4.007 49.940 1.00 81.81 266 GLU A C 1
ATOM 2075 O O . GLU A 1 266 ? -37.222 3.787 50.712 1.00 81.81 266 GLU A O 1
ATOM 2080 N N . CYS A 1 267 ? -35.114 3.381 50.058 1.00 81.62 267 CYS A N 1
ATOM 2081 C CA . CYS A 1 267 ? -34.868 2.313 51.037 1.00 81.62 267 CYS A CA 1
ATOM 2082 C C . CYS A 1 267 ? -35.019 2.791 52.489 1.00 81.62 267 CYS A C 1
ATOM 2084 O O . CYS A 1 267 ? -35.449 2.036 53.359 1.00 81.62 267 CYS A O 1
ATOM 2086 N N . CYS A 1 268 ? -34.704 4.061 52.757 1.00 77.88 268 CYS A N 1
ATOM 2087 C CA . CYS A 1 268 ? -34.924 4.675 54.064 1.00 77.88 268 CYS A CA 1
ATOM 2088 C C . CYS A 1 268 ? -36.423 4.880 54.368 1.00 77.88 268 CYS A C 1
ATOM 2090 O O . CYS A 1 268 ? -36.842 4.834 55.526 1.00 77.88 268 CYS A O 1
ATOM 2092 N N . SER A 1 269 ? -37.245 5.105 53.337 1.00 67.56 269 SER A N 1
ATOM 2093 C CA . SER A 1 269 ? -38.687 5.344 53.480 1.00 67.56 269 SER A CA 1
ATOM 2094 C C . SER A 1 269 ? -39.482 4.047 53.628 1.00 67.56 269 SER A C 1
ATOM 2096 O O . SER A 1 269 ? -40.424 4.013 54.419 1.00 67.56 269 SER A O 1
ATOM 2098 N N . ASP A 1 270 ? -39.064 2.969 52.959 1.00 59.12 270 ASP A N 1
ATOM 2099 C CA . ASP A 1 270 ? -39.720 1.653 53.031 1.00 59.12 270 ASP A CA 1
ATOM 2100 C C . ASP A 1 270 ? -39.591 0.982 54.412 1.00 59.12 270 ASP A C 1
ATOM 2102 O O . ASP A 1 270 ? -40.397 0.125 54.775 1.00 59.12 270 ASP A O 1
ATOM 2106 N N . LYS A 1 271 ? -38.639 1.423 55.246 1.00 59.22 271 LYS A N 1
ATOM 2107 C CA . LYS A 1 271 ? -38.476 0.951 56.633 1.00 59.22 271 LYS A CA 1
ATOM 2108 C C . LYS A 1 271 ? -39.472 1.593 57.624 1.00 59.22 271 LYS A C 1
ATOM 2110 O O . LYS A 1 271 ? -39.532 1.175 58.780 1.00 59.22 271 LYS A O 1
ATOM 2115 N N . LYS A 1 272 ? -40.316 2.554 57.206 1.00 47.72 272 LYS A N 1
ATOM 2116 C CA . LYS A 1 272 ? -41.309 3.246 58.068 1.00 47.72 272 LYS A CA 1
ATOM 2117 C C . LYS A 1 272 ? -42.632 2.486 58.249 1.00 47.72 272 LYS A C 1
ATOM 2119 O O . LYS A 1 272 ? -43.711 3.073 58.215 1.00 47.72 272 LYS A O 1
ATOM 2124 N N . GLY A 1 273 ? -42.538 1.179 58.478 1.00 48.19 273 GLY A N 1
ATOM 2125 C CA . GLY A 1 273 ? -43.618 0.348 59.020 1.00 48.19 273 GLY A CA 1
ATOM 2126 C C . GLY A 1 273 ? -43.455 0.021 60.509 1.00 48.19 273 GLY A C 1
ATOM 2127 O O . GLY A 1 273 ? -44.322 -0.638 61.075 1.00 48.19 273 GLY A O 1
ATOM 2128 N N . HIS A 1 274 ? -42.375 0.468 61.157 1.00 41.31 274 HIS A N 1
ATOM 2129 C CA . HIS A 1 274 ? -42.199 0.312 62.597 1.00 41.31 274 HIS A CA 1
ATOM 2130 C C . HIS A 1 274 ? -41.791 1.638 63.241 1.00 41.31 274 HIS A C 1
ATOM 2132 O O . HIS A 1 274 ? -40.905 2.344 62.767 1.00 41.31 274 HIS A O 1
ATOM 2138 N N . ASP A 1 275 ? -42.534 1.952 64.294 1.00 43.66 275 ASP A N 1
ATOM 2139 C CA . ASP A 1 275 ? -42.468 3.106 65.181 1.00 43.66 275 ASP A CA 1
ATOM 2140 C C . ASP A 1 275 ? -41.028 3.552 65.497 1.00 43.66 275 ASP A C 1
ATOM 2142 O O . ASP A 1 275 ? -40.194 2.712 65.814 1.00 43.66 275 ASP A O 1
ATOM 2146 N N . TYR A 1 276 ? -40.734 4.846 65.330 1.00 36.00 276 TYR A N 1
ATOM 2147 C CA . TYR A 1 276 ? -40.174 5.771 66.328 1.00 36.00 276 TYR A CA 1
ATOM 2148 C C . TYR A 1 276 ? -39.819 7.098 65.638 1.00 36.00 276 TYR A C 1
ATOM 2150 O O . TYR A 1 276 ? -39.029 7.183 64.698 1.00 36.00 276 TYR A O 1
ATOM 2158 N N . ASN A 1 277 ? -40.441 8.155 66.142 1.00 46.06 277 ASN A N 1
ATOM 2159 C CA . ASN A 1 277 ? -40.219 9.552 65.806 1.00 46.06 277 ASN A CA 1
ATOM 2160 C C . ASN A 1 277 ? -38.786 9.997 66.167 1.00 46.06 277 ASN A C 1
ATOM 2162 O O . ASN A 1 277 ? -38.475 10.124 67.351 1.00 46.06 277 ASN A O 1
ATOM 2166 N N . VAL A 1 278 ? -37.935 10.272 65.170 1.00 38.94 278 VAL A N 1
ATOM 2167 C CA . VAL A 1 278 ? -36.720 11.086 65.350 1.00 38.94 278 VAL A CA 1
ATOM 2168 C C . VAL A 1 278 ? -36.369 11.863 64.075 1.00 38.94 278 VAL A C 1
ATOM 2170 O O . VAL A 1 278 ? -36.492 11.361 62.959 1.00 38.94 278 VAL A O 1
ATOM 2173 N N . ASP A 1 279 ? -35.952 13.110 64.289 1.00 40.47 279 ASP A N 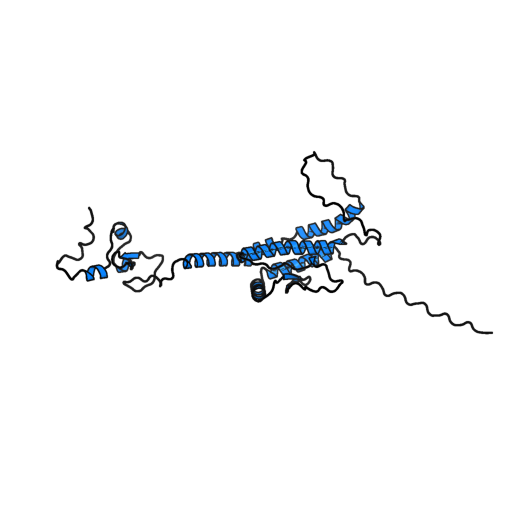1
ATOM 2174 C CA . ASP A 1 279 ? -35.643 14.171 63.325 1.00 40.47 279 ASP A CA 1
ATOM 2175 C C . ASP A 1 279 ? -34.786 13.756 62.101 1.00 40.47 279 ASP A C 1
ATOM 2177 O O . ASP A 1 279 ? -33.844 12.969 62.247 1.00 40.47 279 ASP A O 1
ATOM 2181 N N . PRO A 1 280 ? -34.975 14.369 60.909 1.00 41.88 280 PRO A N 1
ATOM 2182 C CA . PRO A 1 280 ? -34.250 14.028 59.673 1.00 41.88 280 PRO A CA 1
ATOM 2183 C C . PRO A 1 280 ? -32.744 14.362 59.649 1.00 41.88 280 PRO A C 1
ATOM 2185 O O . PRO A 1 280 ? -32.127 14.287 58.588 1.00 41.88 280 PRO A O 1
ATOM 2188 N N . LEU A 1 281 ? -32.142 14.765 60.772 1.00 41.84 281 LEU A N 1
ATOM 2189 C CA . LEU A 1 281 ? -30.730 15.165 60.858 1.00 41.84 281 LEU A CA 1
ATOM 2190 C C . LEU A 1 281 ? -29.839 14.192 61.647 1.00 41.84 281 LEU A C 1
ATOM 2192 O O . LEU A 1 281 ? -28.638 14.435 61.749 1.00 41.84 281 LEU A O 1
ATOM 2196 N N . LEU A 1 282 ? -30.373 13.082 62.171 1.00 39.81 282 LEU A N 1
ATOM 2197 C CA . LEU A 1 282 ? -29.601 12.168 63.028 1.00 39.81 282 LEU A CA 1
ATOM 2198 C C . LEU A 1 282 ? -28.980 10.936 62.341 1.00 39.81 282 LEU A C 1
ATOM 2200 O O . LEU A 1 282 ? -28.202 10.238 62.988 1.00 39.81 282 LEU A O 1
ATOM 2204 N N . SER A 1 283 ? -29.231 10.661 61.054 1.00 43.84 283 SER A N 1
ATOM 2205 C CA . SER A 1 283 ? -28.667 9.454 60.409 1.00 43.84 283 SER A CA 1
ATOM 2206 C C . SER A 1 283 ? -27.195 9.578 59.982 1.00 43.84 283 SER A C 1
ATOM 2208 O O . SER A 1 283 ? -26.589 8.585 59.593 1.00 43.84 283 SER A O 1
ATOM 2210 N N . VAL A 1 284 ? -26.586 10.768 60.082 1.00 43.47 284 VAL A N 1
ATOM 2211 C CA . VAL A 1 284 ? -25.215 11.019 59.589 1.00 43.47 284 VAL A CA 1
ATOM 2212 C C . VAL A 1 284 ? -24.133 10.768 60.656 1.00 43.47 284 VAL A C 1
ATOM 2214 O O . VAL A 1 284 ? -22.951 10.780 60.332 1.00 43.47 284 VAL A O 1
ATOM 2217 N N . LEU A 1 285 ? -24.481 10.515 61.928 1.00 38.53 285 LEU A N 1
ATOM 2218 C CA . LEU A 1 285 ? -23.485 10.502 63.019 1.00 38.53 285 LEU A CA 1
ATOM 2219 C C . LEU A 1 285 ? -23.392 9.239 63.886 1.00 38.53 285 LEU A C 1
ATOM 2221 O O . LEU A 1 285 ? -22.557 9.214 64.788 1.00 38.53 285 LEU A O 1
ATOM 2225 N N . TYR A 1 286 ? -24.140 8.167 63.619 1.00 34.44 286 TYR A N 1
ATOM 2226 C CA . TYR A 1 286 ? -24.036 6.939 64.423 1.00 34.44 286 TYR A CA 1
ATOM 2227 C C . TYR A 1 286 ? -23.589 5.723 63.613 1.00 34.44 286 TYR A C 1
ATOM 2229 O O . TYR A 1 286 ? -24.376 4.842 63.300 1.00 34.44 286 TYR A O 1
ATOM 2237 N N . LYS A 1 287 ? -22.287 5.674 63.322 1.00 37.31 287 LYS A N 1
ATOM 2238 C CA . LYS A 1 287 ? -21.477 4.444 63.245 1.00 37.31 287 LYS A CA 1
ATOM 2239 C C . LYS A 1 287 ? -20.017 4.829 63.501 1.00 37.31 287 LYS A C 1
ATOM 2241 O O . LYS A 1 287 ? -19.192 4.921 62.601 1.00 37.31 287 LYS A O 1
ATOM 2246 N N . ARG A 1 288 ? -19.726 5.148 64.764 1.00 38.69 288 ARG A N 1
ATOM 2247 C CA . ARG A 1 288 ? -18.362 5.262 65.286 1.00 38.69 288 ARG A CA 1
ATOM 2248 C C . ARG A 1 288 ? -18.238 4.375 66.520 1.00 38.69 288 ARG A C 1
ATOM 2250 O O . ARG A 1 288 ? -18.160 4.893 67.623 1.00 38.69 288 ARG A O 1
ATOM 2257 N N . TYR A 1 289 ? -18.301 3.068 66.282 1.00 36.69 289 TYR A N 1
ATOM 2258 C CA . TYR A 1 289 ? -17.693 1.975 67.044 1.00 36.69 289 TYR A CA 1
ATOM 2259 C C . TYR A 1 289 ? -17.548 0.791 66.094 1.00 36.69 289 TYR A C 1
ATOM 2261 O O . TYR A 1 289 ? -18.524 0.542 65.348 1.00 36.69 289 TYR A O 1
#

Organism: Setaria italica (NCBI:txid4555)

Secondary structure (DSSP, 8-state):
-PPPPPPPPPPPPPPPPPPPP---HHHHHHHHHHHHHHHHHHHTTTHHHHHHHHHT-SS--EEEE-TTS-EEEE---S-PPTTS--GGG--EE---TT--HHHHHHHHHHHHHHHHHHHHHHHGGGTT--SS-S---S-S--------------PPPPPPPHHHHHHHHHHHHHHHHHHTSPPHHHHHHTSHHHHHHHHHHHHHHHHHHHHSS------B-TTT-PBP-TTS-EEE-TTT--EEETTTTT--HHHHTT-SS---HHHHHHTTTS-----TTSTTS----

InterPro domains:
  IPR001965 Zinc finger, PHD-type [SM00249] (220-268)
  IPR011011 Zinc finger, FYVE/PHD-type [SSF57903] (210-271)
  IPR013083 Zinc finger, RING/FYVE/PHD-type [G3DSA:3.30.40.10] (218-269)
  IPR019786 Zinc finger, PHD-type, conserved site [PS01359] (221-267)
  IPR019787 Zinc finger, PHD-finger [PF00628] (221-267)
  IPR019787 Zinc finger, PHD-finger [PS50016] (218-270)
  IPR021998 Alfin, N-terminal [PF12165] (24-136)
  IPR044104 Alfin1-like, PHD finger [cd15613] (221-268)
  IPR045104 Alfin [PTHR12321] (24-271)

pLDDT: mean 71.94, std 20.76, range [30.77, 97.06]

Solvent-accessible surface area (backbone atoms only — not comparable to full-atom values): 18360 Å² total; per-residue (Å²): 136,85,78,80,80,81,79,77,80,78,82,76,79,76,79,79,75,80,75,75,81,80,65,44,59,65,57,42,49,49,38,46,50,24,18,48,51,9,46,40,36,41,70,39,86,36,27,71,60,45,52,52,56,57,72,70,48,93,63,71,36,20,43,39,48,34,68,87,38,45,60,49,77,42,62,77,77,88,76,73,66,95,88,61,81,60,80,87,70,60,50,44,73,64,77,60,88,95,51,56,68,59,62,38,54,48,50,51,24,48,46,48,43,55,50,49,53,52,50,44,51,58,67,46,68,58,43,64,61,88,72,72,81,99,76,86,84,82,88,85,85,84,86,89,73,84,91,75,96,72,95,68,84,83,73,83,78,79,78,72,57,70,70,58,50,58,38,42,49,53,55,50,50,42,49,52,59,57,69,73,47,82,50,42,32,59,54,42,67,73,28,70,53,43,54,51,46,49,49,52,52,48,52,50,49,57,50,51,64,56,57,74,54,65,96,63,77,78,62,40,19,76,84,74,69,47,66,76,54,98,89,59,61,68,48,64,20,78,85,74,75,47,42,31,40,19,79,77,73,75,43,50,73,80,56,53,80,73,53,92,76,48,73,42,76,65,68,61,54,73,61,71,84,58,93,77,96,73,71,98,78,61,86,84,75,81,82,86,124